Protein AF-0000000074164176 (afdb_homodimer)

Secondary structure (DSSP, 8-state):
------------------SS---EEEEE-SEEEEEEEEES-S-TT-HHHHHHHHHHHHHHTT--EEEEEEEE-TTT--EEEEEEETTEEEEEEEEGGGTEEEEEEEE-TT--HHHHHHHHHHHH--SEEEEEEEEES-EEEEE-/------------------SS---EEEEE-SEEEEEEEEES-S-TT-HHHHHHHHHHHHHHTT--EEEEEEEE-TTT--EEEEEEETTEEEEEEEEGGGTEEEEEEEE-TT--HHHHHHHHHHHH--SEEEEEEEEES-EEEEE-

Solvent-accessible surface area (backbone atoms only — not comparable to full-atom values): 15684 Å² total; per-residue (Å²): 135,79,79,76,72,68,62,73,56,78,77,75,80,74,73,88,74,70,98,68,87,65,73,41,71,47,64,32,38,60,30,44,34,36,41,36,41,33,33,55,33,44,71,46,57,37,64,70,59,49,52,53,38,51,52,49,15,38,53,67,11,62,47,48,84,73,44,76,50,77,42,79,43,82,87,74,32,22,30,43,33,39,34,39,31,81,37,48,34,38,37,38,41,29,40,42,91,68,18,31,35,44,35,38,41,33,37,25,85,88,40,35,68,66,45,22,52,54,43,42,42,72,73,25,53,42,75,42,76,50,74,46,81,41,71,39,69,67,42,81,40,77,43,124,134,80,78,77,72,68,59,71,57,75,75,75,76,82,73,87,69,77,90,67,86,63,74,41,72,47,64,34,37,58,29,43,34,37,41,34,39,33,33,57,33,45,70,47,56,37,64,70,58,48,51,54,38,52,53,49,15,37,54,66,12,63,48,47,83,72,45,75,50,77,43,78,44,82,88,75,33,22,31,44,34,38,34,39,32,81,36,49,35,38,37,39,41,30,38,42,92,68,17,32,36,44,36,38,41,34,37,26,84,89,40,35,68,67,46,23,51,54,41,42,42,71,72,25,53,43,75,42,76,49,76,44,81,41,73,38,69,68,42,81,40,78,44,125

Structure (mmCIF, N/CA/C/O backbone):
data_AF-0000000074164176-model_v1
#
loop_
_entity.id
_entity.type
_entity.pdbx_description
1 polymer 'S-adenosylmethionine decarboxylase proenzyme'
#
loop_
_atom_site.group_PDB
_atom_site.id
_atom_site.type_symbol
_atom_site.label_atom_id
_atom_site.label_alt_id
_atom_site.label_comp_id
_atom_site.label_asym_id
_atom_site.label_entity_id
_atom_site.label_seq_id
_atom_site.pdbx_PDB_ins_code
_atom_site.Cartn_x
_atom_site.Cartn_y
_atom_site.Cartn_z
_atom_site.occupancy
_atom_site.B_iso_or_equiv
_atom_site.auth_seq_id
_atom_site.auth_comp_id
_atom_site.auth_asym_id
_atom_site.auth_atom_id
_atom_site.pdbx_PDB_model_num
ATOM 1 N N . MET A 1 1 ? 8.508 29.766 12.875 1 23.16 1 MET A N 1
ATOM 2 C CA . MET A 1 1 ? 7.164 29.266 12.586 1 23.16 1 MET A CA 1
ATOM 3 C C . MET A 1 1 ? 7.105 28.641 11.195 1 23.16 1 MET A C 1
ATOM 5 O O . MET A 1 1 ? 7.16 29.359 10.188 1 23.16 1 MET A O 1
ATOM 9 N N . GLY A 1 2 ? 7.945 27.594 10.867 1 29.62 2 GLY A N 1
ATOM 10 C CA . GLY A 1 2 ? 8.43 27.078 9.594 1 29.62 2 GLY A CA 1
ATOM 11 C C . GLY A 1 2 ? 7.312 26.688 8.648 1 29.62 2 GLY A C 1
ATOM 12 O O . GLY A 1 2 ? 6.355 26.016 9.039 1 29.62 2 GLY A O 1
ATOM 13 N N . SER A 1 3 ? 7.016 27.5 7.625 1 31.05 3 SER A N 1
ATOM 14 C CA . SER A 1 3 ? 6.078 27.281 6.531 1 31.05 3 SER A CA 1
ATOM 15 C C . SER A 1 3 ? 6.289 25.906 5.902 1 31.05 3 SER A C 1
ATOM 17 O O . SER A 1 3 ? 7.344 25.625 5.324 1 31.05 3 SER A O 1
ATOM 19 N N . GLY A 1 4 ? 6.02 24.875 6.617 1 36.84 4 GLY A N 1
ATOM 20 C CA . GLY A 1 4 ? 6.121 23.531 6.078 1 36.84 4 GLY A CA 1
ATOM 21 C C . GLY A 1 4 ? 5.559 23.406 4.672 1 36.84 4 GLY A C 1
ATOM 22 O O . GLY A 1 4 ? 4.352 23.531 4.469 1 36.84 4 GLY A O 1
ATOM 23 N N . LYS A 1 5 ? 6.324 23.875 3.701 1 42.38 5 LYS A N 1
ATOM 24 C CA . LYS A 1 5 ? 5.93 23.859 2.295 1 42.38 5 LYS A CA 1
ATOM 25 C C . LYS A 1 5 ? 5.438 22.484 1.87 1 42.38 5 LYS A C 1
ATOM 27 O O . LYS A 1 5 ? 6.07 21.469 2.184 1 42.38 5 LYS A O 1
ATOM 32 N N . TRP A 1 6 ? 4.242 22.484 1.485 1 48.78 6 TRP A N 1
ATOM 33 C CA . TRP A 1 6 ? 3.639 21.312 0.863 1 48.78 6 TRP A CA 1
ATOM 34 C C . TRP A 1 6 ? 4.523 20.781 -0.259 1 48.78 6 TRP A C 1
ATOM 36 O O . TRP A 1 6 ? 5.199 21.547 -0.944 1 48.78 6 TRP A O 1
ATOM 46 N N . PRO A 1 7 ? 4.887 19.562 -0.398 1 45 7 PRO A N 1
ATOM 47 C CA . PRO A 1 7 ? 5.734 19.141 -1.513 1 45 7 PRO A CA 1
ATOM 48 C C . PRO A 1 7 ? 5.184 19.562 -2.871 1 45 7 PRO A C 1
ATOM 50 O O . PRO A 1 7 ? 4.008 19.328 -3.166 1 45 7 PRO A O 1
ATOM 53 N N . GLU A 1 8 ? 5.641 20.766 -3.363 1 42.31 8 GLU A N 1
ATOM 54 C CA . GLU A 1 8 ? 5.234 21.312 -4.652 1 42.31 8 GLU A CA 1
ATOM 55 C C . GLU A 1 8 ? 5.73 20.438 -5.805 1 42.31 8 GLU A C 1
ATOM 57 O O . GLU A 1 8 ? 6.922 20.125 -5.891 1 42.31 8 GLU A O 1
ATOM 62 N N . HIS A 1 9 ? 4.961 19.516 -6.23 1 39.81 9 HIS A N 1
ATOM 63 C CA . HIS A 1 9 ? 5.305 19.031 -7.566 1 39.81 9 HIS A CA 1
ATOM 64 C C . HIS A 1 9 ? 4.805 19.984 -8.641 1 39.81 9 HIS A C 1
ATOM 66 O O . HIS A 1 9 ? 3.596 20.156 -8.82 1 39.81 9 HIS A O 1
ATOM 72 N N . ASN A 1 10 ? 5.531 21.109 -8.891 1 36.25 10 ASN A N 1
ATOM 73 C CA . ASN A 1 10 ? 5.199 22.141 -9.875 1 36.25 10 ASN A CA 1
ATOM 74 C C . ASN A 1 10 ? 5.117 21.562 -11.281 1 36.25 10 ASN A C 1
ATOM 76 O O . ASN A 1 10 ? 6.145 21.219 -11.875 1 36.25 10 ASN A O 1
ATOM 80 N N . ASN A 1 11 ? 4.129 20.797 -11.711 1 37.28 11 ASN A N 1
ATOM 81 C CA . ASN A 1 11 ? 3.949 20.766 -13.156 1 37.28 11 ASN A CA 1
ATOM 82 C C . ASN A 1 11 ? 3.541 22.125 -13.711 1 37.28 11 ASN A C 1
ATOM 84 O O . ASN A 1 11 ? 2.443 22.609 -13.43 1 37.28 11 ASN A O 1
ATOM 88 N N . GLN A 1 12 ? 4.523 23 -14.039 1 34.75 12 GLN A N 1
ATOM 89 C CA . GLN A 1 12 ? 4.309 24.266 -14.742 1 34.75 12 GLN A CA 1
ATOM 90 C C . GLN A 1 12 ? 3.496 24.047 -16.016 1 34.75 12 GLN A C 1
ATOM 92 O O . GLN A 1 12 ? 3.98 23.453 -16.969 1 34.75 12 GLN A O 1
ATOM 97 N N . ILE A 1 13 ? 2.264 23.797 -16.109 1 36.78 13 ILE A N 1
ATOM 98 C CA . ILE A 1 13 ? 1.528 24.078 -17.328 1 36.78 13 ILE A CA 1
ATOM 99 C C . ILE A 1 13 ? 1.671 25.547 -17.688 1 36.78 13 ILE A C 1
ATOM 101 O O . ILE A 1 13 ? 1.176 26.422 -16.969 1 36.78 13 ILE A O 1
ATOM 105 N N . CYS A 1 14 ? 2.904 25.781 -18.266 1 34.19 14 CYS A N 1
ATOM 106 C CA . CYS A 1 14 ? 3.244 27.109 -18.766 1 34.19 14 CYS A CA 1
ATOM 107 C C . CYS A 1 14 ? 2.266 27.547 -19.844 1 34.19 14 CYS A C 1
ATOM 109 O O . CYS A 1 14 ? 2.447 27.234 -21.031 1 34.19 14 CYS A O 1
ATOM 111 N N . ASP A 1 15 ? 1.036 27.375 -20 1 34.28 15 ASP A N 1
ATOM 112 C CA . ASP A 1 15 ? 0.392 27.953 -21.188 1 34.28 15 ASP A CA 1
ATOM 113 C C . ASP A 1 15 ? 0.611 29.453 -21.25 1 34.28 15 ASP A C 1
ATOM 115 O O . ASP A 1 15 ? 0.751 30.125 -20.219 1 34.28 15 ASP A O 1
ATOM 119 N N . ASN A 1 16 ? 0.965 29.984 -22.438 1 36.56 16 ASN A N 1
ATOM 120 C CA . ASN A 1 16 ? 0.86 31.234 -23.188 1 36.56 16 ASN A CA 1
ATOM 121 C C . ASN A 1 16 ? -0.5 31.891 -22.984 1 36.56 16 ASN A C 1
ATOM 123 O O . ASN A 1 16 ? -1.432 31.656 -23.75 1 36.56 16 ASN A O 1
ATOM 127 N N . LEU A 1 17 ? -1.267 32.062 -21.953 1 33.84 17 LEU A N 1
ATOM 128 C CA . LEU A 1 17 ? -2.459 32.906 -21.984 1 33.84 17 LEU A CA 1
ATOM 129 C C . LEU A 1 17 ? -2.102 34.344 -22.312 1 33.84 17 LEU A C 1
ATOM 131 O O . LEU A 1 17 ? -1.156 34.906 -21.75 1 33.84 17 LEU A O 1
ATOM 135 N N . HIS A 1 18 ? -2.557 34.969 -23.438 1 37.47 18 HIS A N 1
ATOM 136 C CA . HIS A 1 18 ? -3.156 36.281 -23.672 1 37.47 18 HIS A CA 1
ATOM 137 C C . HIS A 1 18 ? -3.879 36.781 -22.438 1 37.47 18 HIS A C 1
ATOM 139 O O . HIS A 1 18 ? -4.195 36.031 -21.531 1 37.47 18 HIS A O 1
ATOM 145 N N . GLN A 1 19 ? -4.59 38.188 -22.391 1 39.72 19 GLN A N 1
ATOM 146 C CA . GLN A 1 19 ? -5.168 38.969 -21.328 1 39.72 19 GLN A CA 1
ATOM 147 C C . GLN A 1 19 ? -6.184 38.188 -20.516 1 39.72 19 GLN A C 1
ATOM 149 O O . GLN A 1 19 ? -6.953 38.75 -19.734 1 39.72 19 GLN A O 1
ATOM 154 N N . ASP A 1 20 ? -6.945 37 -21 1 44.88 20 ASP A N 1
ATOM 155 C CA . ASP A 1 20 ? -8.133 36.312 -20.5 1 44.88 20 ASP A CA 1
ATOM 156 C C . ASP A 1 20 ? -7.883 35.75 -19.109 1 44.88 20 ASP A C 1
ATOM 158 O O . ASP A 1 20 ? -6.762 35.344 -18.781 1 44.88 20 ASP A O 1
ATOM 162 N N . HIS A 1 21 ? -8.711 36.156 -17.984 1 52.84 21 HIS A N 1
ATOM 163 C CA . HIS A 1 21 ? -8.797 35.781 -16.578 1 52.84 21 HIS A CA 1
ATOM 164 C C . HIS A 1 21 ? -8.453 34.312 -16.391 1 52.84 21 HIS A C 1
ATOM 166 O O . HIS A 1 21 ? -9.352 33.469 -16.328 1 52.84 21 HIS A O 1
ATOM 172 N N . PHE A 1 22 ? -7.559 33.75 -16.906 1 58.84 22 PHE A N 1
ATOM 173 C CA . PHE A 1 22 ? -7.207 32.344 -16.75 1 58.84 22 PHE A CA 1
ATOM 174 C C . PHE A 1 22 ? -7.031 31.969 -15.281 1 58.84 22 PHE A C 1
ATOM 176 O O . PHE A 1 22 ? -6.395 32.719 -14.531 1 58.84 22 PHE A O 1
ATOM 183 N N . ILE A 1 23 ? -8.117 31.406 -14.773 1 65.75 23 ILE A N 1
ATOM 184 C CA . ILE A 1 23 ? -8 30.766 -13.469 1 65.75 23 ILE A CA 1
ATOM 185 C C . ILE A 1 23 ? -6.934 29.672 -13.516 1 65.75 23 ILE A C 1
ATOM 187 O O . ILE A 1 23 ? -6.949 28.828 -14.414 1 65.75 23 ILE A O 1
ATOM 191 N N . GLN A 1 24 ? -5.715 29.953 -12.992 1 70.38 24 GLN A N 1
ATOM 192 C CA . GLN A 1 24 ? -4.676 28.922 -12.875 1 70.38 24 GLN A CA 1
ATOM 193 C C . GLN A 1 24 ? -4.91 28.031 -11.656 1 70.38 24 GLN A C 1
ATOM 195 O O . GLN A 1 24 ? -5.281 28.531 -10.586 1 70.38 24 GLN A O 1
ATOM 200 N N . GLU A 1 25 ? -5.09 26.75 -12.047 1 77.75 25 GLU A N 1
ATOM 201 C CA . GLU A 1 25 ? -5.172 25.766 -10.961 1 77.75 25 GLU A CA 1
ATOM 202 C C . GLU A 1 25 ? -3.812 25.125 -10.695 1 77.75 25 GLU A C 1
ATOM 204 O O . GLU A 1 25 ? -3.086 24.781 -11.633 1 77.75 25 GLU A O 1
ATOM 209 N N . SER A 1 26 ? -3.314 25.359 -9.453 1 84.38 26 SER A N 1
ATOM 210 C CA . SER A 1 26 ? -2.127 24.641 -9.008 1 84.38 26 SER A CA 1
ATOM 211 C C . SER A 1 26 ? -2.502 23.406 -8.203 1 84.38 26 SER A C 1
ATOM 213 O O . SER A 1 26 ? -3.412 23.453 -7.367 1 84.38 26 SER A O 1
ATOM 215 N N . VAL A 1 27 ? -1.956 22.203 -8.781 1 84.94 27 VAL A N 1
ATOM 216 C CA . VAL A 1 27 ? -2.252 20.969 -8.07 1 84.94 27 VAL A CA 1
ATOM 217 C C . VAL A 1 27 ? -1.045 20.547 -7.238 1 84.94 27 VAL A C 1
ATOM 219 O O . VAL A 1 27 ? 0.086 20.547 -7.727 1 84.94 27 VAL A O 1
ATOM 222 N N . ARG A 1 28 ? -1.345 20.344 -5.93 1 89.69 28 ARG A N 1
ATOM 223 C CA . ARG A 1 28 ? -0.359 19.781 -5.012 1 89.69 28 ARG A CA 1
ATOM 224 C C . ARG A 1 28 ? -0.823 18.438 -4.465 1 89.69 28 ARG A C 1
ATOM 226 O O . ARG A 1 28 ? -2.02 18.219 -4.258 1 89.69 28 ARG A O 1
ATOM 233 N N . TYR A 1 29 ? 0.24 17.562 -4.367 1 93.94 29 TYR A N 1
ATOM 234 C CA . TYR A 1 29 ? -0.111 16.266 -3.795 1 93.94 29 TYR A CA 1
ATOM 235 C C . TYR A 1 29 ? 1.026 15.719 -2.939 1 93.94 29 TYR A C 1
ATOM 237 O O . TYR A 1 29 ? 2.168 16.172 -3.049 1 93.94 29 TYR A O 1
ATOM 245 N N . ALA A 1 30 ? 0.715 14.797 -2.102 1 94.31 30 ALA A N 1
ATOM 246 C CA . ALA A 1 30 ? 1.674 14.25 -1.147 1 94.31 30 ALA A CA 1
ATOM 247 C C . ALA A 1 30 ? 2.607 13.242 -1.822 1 94.31 30 ALA A C 1
ATOM 249 O O . ALA A 1 30 ? 3.791 13.164 -1.485 1 94.31 30 ALA A O 1
ATOM 250 N N . GLY A 1 31 ? 2.094 12.414 -2.764 1 95.94 31 GLY A N 1
ATOM 251 C CA . GLY A 1 31 ? 2.918 11.406 -3.408 1 95.94 31 GLY A CA 1
ATOM 252 C C . GLY A 1 31 ? 2.195 10.664 -4.52 1 95.94 31 GLY A C 1
ATOM 253 O O . GLY A 1 31 ? 0.991 10.852 -4.711 1 95.94 31 GLY A O 1
ATOM 254 N N . ASN A 1 32 ? 3.025 9.914 -5.254 1 96.69 32 ASN A N 1
ATOM 255 C CA . ASN A 1 32 ? 2.518 9.047 -6.309 1 96.69 32 ASN A CA 1
ATOM 256 C C . ASN A 1 32 ? 2.404 7.598 -5.84 1 96.69 32 ASN A C 1
ATOM 258 O O . ASN A 1 32 ? 3.346 7.055 -5.258 1 96.69 32 ASN A O 1
ATOM 262 N N . HIS A 1 33 ? 1.229 7.047 -6.062 1 97.88 33 HIS A N 1
ATOM 263 C CA . HIS A 1 33 ? 0.952 5.668 -5.68 1 97.88 33 HIS A CA 1
ATOM 264 C C . HIS A 1 33 ? 0.646 4.805 -6.902 1 97.88 33 HIS A C 1
ATOM 266 O O . HIS A 1 33 ? -0.366 5.012 -7.574 1 97.88 33 HIS A O 1
ATOM 272 N N . LEU A 1 34 ? 1.581 3.875 -7.191 1 97.88 34 LEU A N 1
ATOM 273 C CA . LEU A 1 34 ? 1.413 2.955 -8.312 1 97.88 34 LEU A CA 1
ATOM 274 C C . LEU A 1 34 ? 0.96 1.583 -7.824 1 97.88 34 LEU A C 1
ATOM 276 O O . LEU A 1 34 ? 1.635 0.958 -7.004 1 97.88 34 LEU A O 1
ATOM 280 N N . ILE A 1 35 ? -0.184 1.186 -8.305 1 97 35 ILE A N 1
ATOM 281 C CA . ILE A 1 35 ? -0.707 -0.156 -8.07 1 97 35 ILE A CA 1
ATOM 282 C C . ILE A 1 35 ? -0.397 -1.05 -9.273 1 97 35 ILE A C 1
ATOM 284 O O . ILE A 1 35 ? -0.869 -0.795 -10.383 1 97 35 ILE A O 1
ATOM 288 N N . VAL A 1 36 ? 0.385 -2.111 -9.039 1 98.38 36 VAL A N 1
ATOM 289 C CA . VAL A 1 36 ? 0.933 -2.891 -10.141 1 98.38 36 VAL A CA 1
ATOM 290 C C . VAL A 1 36 ? 0.528 -4.355 -9.992 1 98.38 36 VAL A C 1
ATOM 292 O O . VAL A 1 36 ? 0.862 -5 -9 1 98.38 36 VAL A O 1
ATOM 295 N N . ASP A 1 37 ? -0.178 -4.883 -11.039 1 98.25 37 ASP A N 1
ATOM 296 C CA . ASP A 1 37 ? -0.526 -6.297 -11.109 1 98.25 37 ASP A CA 1
ATOM 297 C C . ASP A 1 37 ? 0.289 -7.016 -12.18 1 98.25 37 ASP A C 1
ATOM 299 O O . ASP A 1 37 ? 0.079 -6.797 -13.375 1 98.25 37 ASP A O 1
ATOM 303 N N . PHE A 1 38 ? 1.218 -7.871 -11.734 1 98.69 38 PHE A N 1
ATOM 304 C CA . PHE A 1 38 ? 1.96 -8.734 -12.648 1 98.69 38 PHE A CA 1
ATOM 305 C C . PHE A 1 38 ? 1.22 -10.047 -12.867 1 98.69 38 PHE A C 1
ATOM 307 O O . PHE A 1 38 ? 0.863 -10.734 -11.914 1 98.69 38 PHE A O 1
ATOM 314 N N . TRP A 1 39 ? 1.018 -10.375 -14.141 1 98.31 39 TRP A N 1
ATOM 315 C CA . TRP A 1 39 ? 0.455 -11.672 -14.484 1 98.31 39 TRP A CA 1
ATOM 316 C C . TRP A 1 39 ? 1.453 -12.5 -15.289 1 98.31 39 TRP A C 1
ATOM 318 O O . TRP A 1 39 ? 2.145 -11.977 -16.172 1 98.31 39 TRP A O 1
ATOM 328 N N . GLY A 1 40 ? 1.403 -13.773 -15.023 1 98.38 40 GLY A N 1
ATOM 329 C CA . GLY A 1 40 ? 2.34 -14.648 -15.711 1 98.38 40 GLY A CA 1
ATOM 330 C C . GLY A 1 40 ? 3.787 -14.383 -15.344 1 98.38 40 GLY A C 1
ATOM 331 O O . GLY A 1 40 ? 4.676 -14.461 -16.188 1 98.38 40 GLY A O 1
ATOM 332 N N . ALA A 1 41 ? 4.039 -14.039 -14.117 1 98.69 41 ALA A N 1
ATOM 333 C CA . ALA A 1 41 ? 5.387 -13.727 -13.648 1 98.69 41 ALA A CA 1
ATOM 334 C C . ALA A 1 41 ? 6.09 -14.984 -13.133 1 98.69 41 ALA A C 1
ATOM 336 O O . ALA A 1 41 ? 5.441 -15.992 -12.844 1 98.69 41 ALA A O 1
ATOM 337 N N . SER A 1 42 ? 7.418 -14.852 -12.969 1 98.44 42 SER A N 1
ATOM 338 C CA . SER A 1 42 ? 8.234 -15.984 -12.539 1 98.44 42 SER A CA 1
ATOM 339 C C . SER A 1 42 ? 8.961 -15.68 -11.234 1 98.44 42 SER A C 1
ATOM 341 O O . SER A 1 42 ? 8.992 -14.531 -10.789 1 98.44 42 SER A O 1
ATOM 343 N N . LYS A 1 43 ? 9.422 -16.719 -10.562 1 98.44 43 LYS A N 1
ATOM 344 C CA . LYS A 1 43 ? 10.258 -16.641 -9.359 1 98.44 43 LYS A CA 1
ATOM 345 C C . LYS A 1 43 ? 9.508 -15.977 -8.211 1 98.44 43 LYS A C 1
ATOM 347 O O . LYS A 1 43 ? 10.102 -15.258 -7.41 1 98.44 43 LYS A O 1
ATOM 352 N N . LEU A 1 44 ? 8.195 -16.203 -8.156 1 98.38 44 LEU A N 1
ATOM 353 C CA . LEU A 1 44 ? 7.348 -15.492 -7.203 1 98.38 44 LEU A CA 1
ATOM 354 C C . LEU A 1 44 ? 7.406 -16.141 -5.828 1 98.38 44 LEU A C 1
ATOM 356 O O . LEU A 1 44 ? 6.84 -15.625 -4.863 1 98.38 44 LEU A O 1
ATOM 360 N N . ASP A 1 45 ? 8.102 -17.25 -5.715 1 97.88 45 ASP A N 1
ATOM 361 C CA . ASP A 1 45 ? 8.242 -17.969 -4.445 1 97.88 45 ASP A CA 1
ATOM 362 C C . ASP A 1 45 ? 9.695 -17.969 -3.979 1 97.88 45 ASP A C 1
ATOM 364 O O . ASP A 1 45 ? 10.047 -18.688 -3.041 1 97.88 45 ASP A O 1
ATOM 368 N N . CYS A 1 46 ? 10.484 -17.203 -4.582 1 97.81 46 CYS A N 1
ATOM 369 C CA . CYS A 1 46 ? 11.898 -17.156 -4.238 1 97.81 46 CYS A CA 1
ATOM 370 C C . CYS A 1 46 ? 12.211 -15.914 -3.406 1 97.81 46 CYS A C 1
ATOM 372 O O . CYS A 1 46 ? 12.352 -14.82 -3.945 1 97.81 46 CYS A O 1
ATOM 374 N N . LEU A 1 47 ? 12.383 -16.125 -2.133 1 97.19 47 LEU A N 1
ATOM 375 C CA . LEU A 1 47 ? 12.594 -15.023 -1.193 1 97.19 47 LEU A CA 1
ATOM 376 C C . LEU A 1 47 ? 13.867 -14.25 -1.54 1 97.19 47 LEU A C 1
ATOM 378 O O . LEU A 1 47 ? 13.883 -13.023 -1.484 1 97.19 47 LEU A O 1
ATOM 382 N N . GLU A 1 48 ? 14.891 -14.953 -1.799 1 97.62 48 GLU A N 1
ATOM 383 C CA . GLU A 1 48 ? 16.172 -14.32 -2.105 1 97.62 48 GLU A CA 1
ATOM 384 C C . GLU A 1 48 ? 16.047 -13.391 -3.307 1 97.62 48 GLU A C 1
ATOM 386 O O . GLU A 1 48 ? 16.484 -12.242 -3.254 1 97.62 48 GLU A O 1
ATOM 391 N N . THR A 1 49 ? 15.414 -13.898 -4.355 1 98.5 49 THR A N 1
ATOM 392 C CA . THR A 1 49 ? 15.219 -13.078 -5.547 1 98.5 49 THR A CA 1
ATOM 393 C C . THR A 1 49 ? 14.359 -11.859 -5.234 1 98.5 49 THR A C 1
ATOM 395 O O . THR A 1 49 ? 14.648 -10.75 -5.68 1 98.5 49 THR A O 1
ATOM 398 N N . MET A 1 50 ? 13.289 -12.055 -4.488 1 98.62 50 MET A N 1
ATOM 399 C CA . MET A 1 50 ? 12.391 -10.953 -4.152 1 98.62 50 MET A CA 1
ATOM 400 C C . MET A 1 50 ? 13.117 -9.867 -3.367 1 98.62 50 MET A C 1
ATOM 402 O O . MET A 1 50 ? 12.961 -8.68 -3.65 1 98.62 50 MET A O 1
ATOM 406 N N . GLU A 1 51 ? 13.922 -10.273 -2.438 1 98.44 51 GLU A N 1
ATOM 407 C CA . GLU A 1 51 ? 14.641 -9.289 -1.627 1 98.44 51 GLU A CA 1
ATOM 408 C C . GLU A 1 51 ? 15.609 -8.477 -2.477 1 98.44 51 GLU A C 1
ATOM 410 O O . GLU A 1 51 ? 15.656 -7.25 -2.369 1 98.44 51 GLU A O 1
ATOM 415 N N . VAL A 1 52 ? 16.375 -9.141 -3.291 1 98.69 52 VAL A N 1
ATOM 416 C CA . VAL A 1 52 ? 17.328 -8.469 -4.156 1 98.69 52 VAL A CA 1
ATOM 417 C C . VAL A 1 52 ? 16.594 -7.508 -5.094 1 98.69 52 VAL A C 1
ATOM 419 O O . VAL A 1 52 ? 17.016 -6.363 -5.27 1 98.69 52 VAL A O 1
ATOM 422 N N . ALA A 1 53 ? 15.5 -7.988 -5.688 1 98.81 53 ALA A N 1
ATOM 423 C CA . ALA A 1 53 ? 14.711 -7.176 -6.613 1 98.81 53 ALA A CA 1
ATOM 424 C C . ALA A 1 53 ? 14.172 -5.93 -5.922 1 98.81 53 ALA A C 1
ATOM 426 O O . ALA A 1 53 ? 14.25 -4.824 -6.465 1 98.81 53 ALA A O 1
ATOM 427 N N . MET A 1 54 ? 13.664 -6.074 -4.727 1 98.75 54 MET A N 1
ATOM 428 C CA . MET A 1 54 ? 13.086 -4.949 -3.998 1 98.75 54 MET A CA 1
ATOM 429 C C . MET A 1 54 ? 14.156 -3.939 -3.609 1 98.75 54 MET A C 1
ATOM 431 O O . MET A 1 54 ? 13.961 -2.73 -3.744 1 98.75 54 MET A O 1
ATOM 435 N N . ARG A 1 55 ? 15.25 -4.387 -3.178 1 98.75 55 ARG A N 1
ATOM 436 C CA . ARG A 1 55 ? 16.328 -3.484 -2.803 1 98.75 55 ARG A CA 1
ATOM 437 C C . ARG A 1 55 ? 16.844 -2.709 -4.012 1 98.75 55 ARG A C 1
ATOM 439 O O . ARG A 1 55 ? 17.078 -1.502 -3.932 1 98.75 55 ARG A O 1
ATOM 446 N N . GLU A 1 56 ? 17.016 -3.406 -5.059 1 98.88 56 GLU A N 1
ATOM 447 C CA . GLU A 1 56 ? 17.469 -2.727 -6.273 1 98.88 56 GLU A CA 1
ATOM 448 C C . GLU A 1 56 ? 16.406 -1.729 -6.754 1 98.88 56 GLU A C 1
ATOM 450 O O . GLU A 1 56 ? 16.75 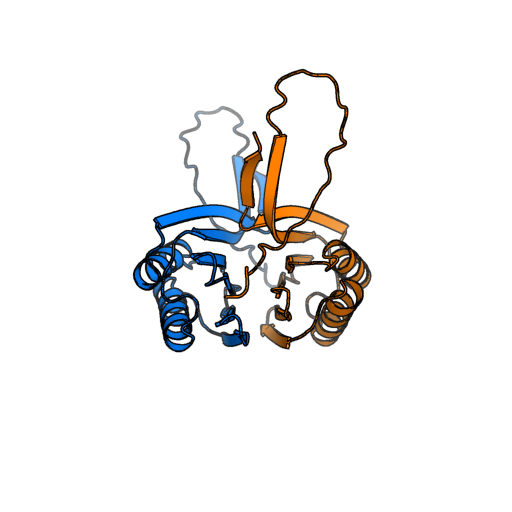-0.645 -7.234 1 98.88 56 GLU A O 1
ATOM 455 N N . ALA A 1 57 ? 15.109 -2.123 -6.688 1 98.81 57 ALA A N 1
ATOM 456 C CA . ALA A 1 57 ? 14.031 -1.213 -7.051 1 98.81 57 ALA A CA 1
ATOM 457 C C . ALA A 1 57 ? 14.102 0.073 -6.23 1 98.81 57 ALA A C 1
ATOM 459 O O . ALA A 1 57 ? 13.953 1.171 -6.773 1 98.81 57 ALA A O 1
ATOM 460 N N . VAL A 1 58 ? 14.367 -0.077 -4.922 1 98.75 58 VAL A N 1
ATOM 461 C CA . VAL A 1 58 ? 14.477 1.072 -4.031 1 98.75 58 VAL A CA 1
ATOM 462 C C . VAL A 1 58 ? 15.625 1.97 -4.48 1 98.75 58 VAL A C 1
ATOM 464 O O . VAL A 1 58 ? 15.461 3.188 -4.594 1 98.75 58 VAL A O 1
ATOM 467 N N . GLU A 1 59 ? 16.719 1.367 -4.77 1 98.62 59 GLU A N 1
ATOM 468 C CA . GLU A 1 59 ? 17.922 2.1 -5.172 1 98.62 59 GLU A CA 1
ATOM 469 C C . GLU A 1 59 ? 17.688 2.84 -6.488 1 98.62 59 GLU A C 1
ATOM 471 O O . GLU A 1 59 ? 17.953 4.043 -6.582 1 98.62 59 GLU A O 1
ATOM 476 N N . LYS A 1 60 ? 17.188 2.188 -7.434 1 98.69 60 LYS A N 1
ATOM 477 C CA . LYS A 1 60 ? 17.016 2.771 -8.758 1 98.69 60 LYS A CA 1
ATOM 478 C C . LYS A 1 60 ? 15.945 3.854 -8.75 1 98.69 60 LYS A C 1
ATOM 480 O O . LYS A 1 60 ? 16 4.805 -9.531 1 98.69 60 LYS A O 1
ATOM 485 N N . ALA A 1 61 ? 15 3.744 -7.871 1 98.56 61 ALA A N 1
ATOM 486 C CA . ALA A 1 61 ? 13.938 4.742 -7.746 1 98.56 61 ALA A CA 1
ATOM 487 C C . ALA A 1 61 ? 14.422 5.949 -6.945 1 98.56 61 ALA A C 1
ATOM 489 O O . ALA A 1 61 ? 13.656 6.891 -6.715 1 98.56 61 ALA A O 1
ATOM 490 N N . LYS A 1 62 ? 15.68 5.93 -6.484 1 98.19 62 LYS A N 1
ATOM 491 C CA . LYS A 1 62 ? 16.281 7.008 -5.707 1 98.19 62 LYS A CA 1
ATOM 492 C C . LYS A 1 62 ? 15.531 7.223 -4.395 1 98.19 62 LYS A C 1
ATOM 494 O O . LYS A 1 62 ? 15.312 8.359 -3.982 1 98.19 62 LYS A O 1
ATOM 499 N N . ALA A 1 63 ? 15.039 6.172 -3.83 1 97.88 63 ALA A N 1
ATOM 500 C CA . ALA A 1 63 ? 14.406 6.207 -2.514 1 97.88 63 ALA A CA 1
ATOM 501 C C . ALA A 1 63 ? 15.352 5.691 -1.436 1 97.88 63 ALA A C 1
ATOM 503 O O . ALA A 1 63 ? 16.406 5.117 -1.743 1 97.88 63 ALA A O 1
ATOM 504 N N . THR A 1 64 ? 15.023 5.941 -0.211 1 97.06 64 THR A N 1
ATOM 505 C CA . THR A 1 64 ? 15.852 5.543 0.925 1 97.06 64 THR A CA 1
ATOM 506 C C . THR A 1 64 ? 15.172 4.43 1.721 1 97.06 64 THR A C 1
ATOM 508 O O . THR A 1 64 ? 14.094 4.629 2.283 1 97.06 64 THR A O 1
ATOM 511 N N . LEU A 1 65 ? 15.891 3.299 1.855 1 97.75 65 LEU A N 1
ATOM 512 C CA . LEU A 1 65 ? 15.352 2.154 2.582 1 97.75 65 LEU A CA 1
ATOM 513 C C . LEU A 1 65 ? 15.523 2.336 4.086 1 97.75 65 LEU A C 1
ATOM 515 O O . LEU A 1 65 ? 16.641 2.535 4.566 1 97.75 65 LEU A O 1
ATOM 519 N N . LEU A 1 66 ? 14.398 2.285 4.746 1 95.69 66 LEU A N 1
ATOM 520 C CA . LEU A 1 66 ? 14.438 2.359 6.203 1 95.69 66 LEU A CA 1
ATOM 521 C C . LEU A 1 66 ? 14.344 0.97 6.824 1 95.69 66 LEU A C 1
ATOM 523 O O . LEU A 1 66 ? 15.039 0.675 7.805 1 95.69 66 LEU A O 1
ATOM 527 N N . HIS A 1 67 ? 13.461 0.139 6.293 1 95.75 67 HIS A N 1
ATOM 528 C CA . HIS A 1 67 ? 13.195 -1.206 6.793 1 95.75 67 HIS A CA 1
ATOM 529 C C . HIS A 1 67 ? 12.602 -2.094 5.703 1 95.75 67 HIS A C 1
ATOM 531 O O . HIS A 1 67 ? 11.805 -1.631 4.891 1 95.75 67 HIS A O 1
ATOM 537 N N . ILE A 1 68 ? 13.094 -3.389 5.719 1 97 68 ILE A N 1
ATOM 538 C CA . ILE A 1 68 ? 12.484 -4.336 4.793 1 97 68 ILE A CA 1
ATOM 539 C C . ILE A 1 68 ? 12.117 -5.621 5.531 1 97 68 ILE A C 1
ATOM 541 O O . ILE A 1 68 ? 12.883 -6.102 6.367 1 97 68 ILE A O 1
ATOM 545 N N . HIS A 1 69 ? 10.898 -6.07 5.273 1 96.12 69 HIS A N 1
ATOM 546 C CA . HIS A 1 69 ? 10.414 -7.32 5.844 1 96.12 69 HIS A CA 1
ATOM 547 C C . HIS A 1 69 ? 9.734 -8.18 4.785 1 96.12 69 HIS A C 1
ATOM 549 O O . HIS A 1 69 ? 8.859 -7.707 4.059 1 96.12 69 HIS A O 1
ATOM 555 N N . LEU A 1 70 ? 10.234 -9.477 4.742 1 96.44 70 LEU A N 1
ATOM 556 C CA . LEU A 1 70 ? 9.609 -10.453 3.859 1 96.44 70 LEU A CA 1
ATOM 557 C C . LEU A 1 70 ? 9.148 -11.68 4.648 1 96.44 70 LEU A C 1
ATOM 559 O O . LEU A 1 70 ? 9.859 -12.156 5.535 1 96.44 70 LEU A O 1
ATOM 563 N N . HIS A 1 71 ? 7.965 -12.055 4.363 1 95.19 71 HIS A N 1
ATOM 564 C CA . HIS A 1 71 ? 7.387 -13.25 4.965 1 95.19 71 HIS A CA 1
ATOM 565 C C . HIS A 1 71 ? 7.062 -14.297 3.906 1 95.19 71 HIS A C 1
ATOM 567 O O . HIS A 1 71 ? 6.449 -13.984 2.885 1 95.19 71 HIS A O 1
ATOM 573 N N . HIS A 1 72 ? 7.547 -15.445 4.199 1 95.12 72 HIS A N 1
ATOM 574 C CA . HIS A 1 72 ? 7.289 -16.578 3.311 1 95.12 72 HIS A CA 1
ATOM 575 C C . HIS A 1 72 ? 6.176 -17.453 3.855 1 95.12 72 HIS A C 1
ATOM 577 O O . HIS A 1 72 ? 6.254 -17.938 4.992 1 95.12 72 HIS A O 1
ATOM 583 N N . PHE A 1 73 ? 5.164 -17.625 2.959 1 92.5 73 PHE A N 1
ATOM 584 C CA . PHE A 1 73 ? 4.051 -18.484 3.375 1 92.5 73 PHE A CA 1
ATOM 585 C C . PHE A 1 73 ? 4.32 -19.938 3.023 1 92.5 73 PHE A C 1
ATOM 587 O O . PHE A 1 73 ? 4.82 -20.234 1.938 1 92.5 73 PHE A O 1
ATOM 594 N N . THR A 1 74 ? 4.094 -20.844 3.959 1 89.31 74 THR A N 1
ATOM 595 C CA . THR A 1 74 ? 4.145 -22.281 3.74 1 89.31 74 THR A CA 1
ATOM 596 C C . THR A 1 74 ? 2.762 -22.906 3.918 1 89.31 74 THR A C 1
ATOM 598 O O . THR A 1 74 ? 2.004 -22.5 4.801 1 89.31 74 THR A O 1
ATOM 601 N N . PRO A 1 75 ? 2.404 -23.828 2.982 1 88 75 PRO A N 1
ATOM 602 C CA . PRO A 1 75 ? 3.199 -24.516 1.969 1 88 75 PRO A CA 1
ATOM 603 C C . PRO A 1 75 ? 3.074 -23.891 0.583 1 88 75 PRO A C 1
ATOM 605 O O . PRO A 1 75 ? 3.783 -24.281 -0.345 1 88 75 PRO A O 1
ATOM 608 N N . ASN A 1 76 ? 2.277 -22.891 0.354 1 84 76 ASN A N 1
ATOM 609 C CA . ASN A 1 76 ? 1.929 -22.406 -0.979 1 84 76 ASN A CA 1
ATOM 610 C C . ASN A 1 76 ? 3.061 -21.578 -1.589 1 84 76 ASN A C 1
ATOM 612 O O . ASN A 1 76 ? 3.074 -21.344 -2.797 1 84 76 ASN A O 1
ATOM 616 N N . GLY A 1 77 ? 3.984 -21.141 -0.779 1 92.81 77 GLY A N 1
ATOM 617 C CA . GLY A 1 77 ? 5.18 -20.469 -1.276 1 92.81 77 GLY A CA 1
ATOM 618 C C . GLY A 1 77 ? 4.988 -18.984 -1.504 1 92.81 77 GLY A C 1
ATOM 619 O O . GLY A 1 77 ? 5.883 -18.312 -2.014 1 92.81 77 GLY A O 1
ATOM 620 N N . GLY A 1 78 ? 3.795 -18.5 -1.206 1 96.5 78 GLY A N 1
ATOM 621 C CA . GLY A 1 78 ? 3.543 -17.078 -1.361 1 96.5 78 GLY A CA 1
ATOM 622 C C . GLY A 1 78 ? 4.473 -16.219 -0.53 1 96.5 78 GLY A C 1
ATOM 623 O O . GLY A 1 78 ? 5.039 -16.672 0.461 1 96.5 78 GLY A O 1
ATOM 624 N N . ILE A 1 79 ? 4.695 -14.984 -1 1 97.44 79 ILE A N 1
ATOM 625 C CA . ILE A 1 79 ? 5.523 -14.023 -0.286 1 97.44 79 ILE A CA 1
ATOM 626 C C . ILE A 1 79 ? 4.719 -12.75 -0.018 1 97.44 79 ILE A C 1
ATOM 628 O O . ILE A 1 79 ? 4.027 -12.25 -0.906 1 97.44 79 ILE A O 1
ATOM 632 N N . SER A 1 80 ? 4.68 -12.328 1.211 1 97.31 80 SER A N 1
ATOM 633 C CA . SER A 1 80 ? 4.289 -10.977 1.574 1 97.31 80 SER A CA 1
ATOM 634 C C . SER A 1 80 ? 5.484 -10.164 2.07 1 97.31 80 SER A C 1
ATOM 636 O O . SER A 1 80 ? 6.242 -10.633 2.922 1 97.31 80 SER A O 1
ATOM 638 N N . GLY A 1 81 ? 5.695 -9 1.436 1 96.44 81 GLY A N 1
ATOM 639 C CA . GLY A 1 81 ? 6.848 -8.188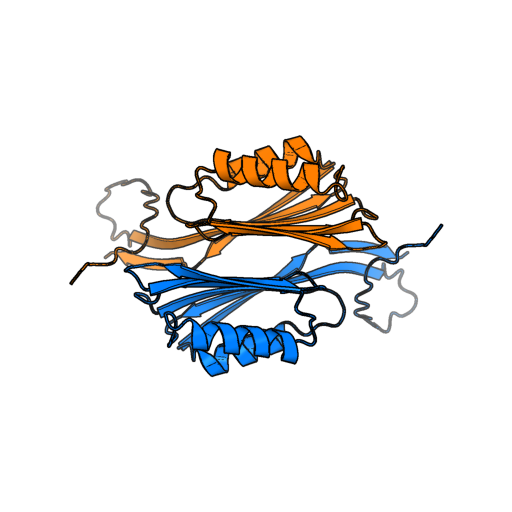 1.788 1 96.44 81 GLY A CA 1
ATOM 640 C C . GLY A 1 81 ? 6.574 -6.699 1.73 1 96.44 81 GLY A C 1
ATOM 641 O O . GLY A 1 81 ? 5.672 -6.258 1.014 1 96.44 81 GLY A O 1
ATOM 642 N N . VAL A 1 82 ? 7.355 -6.004 2.545 1 97.94 82 VAL A N 1
ATOM 643 C CA . VAL A 1 82 ? 7.258 -4.547 2.514 1 97.94 82 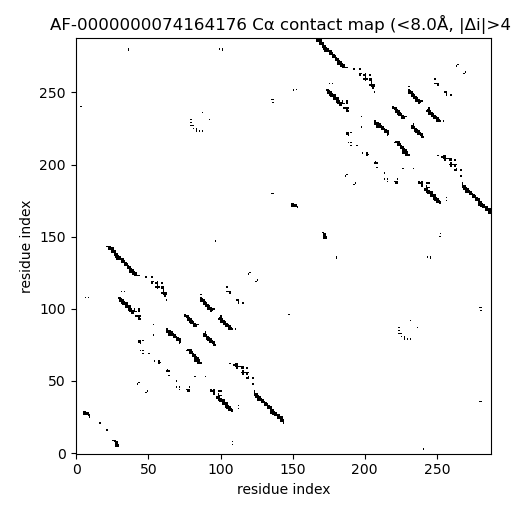VAL A CA 1
ATOM 644 C C . VAL A 1 82 ? 8.641 -3.934 2.715 1 97.94 82 VAL A C 1
ATOM 646 O O . VAL A 1 82 ? 9.43 -4.414 3.533 1 97.94 82 VAL A O 1
ATOM 649 N N . ALA A 1 83 ? 8.906 -2.947 1.958 1 98.19 83 ALA A N 1
ATOM 650 C CA . ALA A 1 83 ? 10.008 -2.018 2.188 1 98.19 83 ALA A CA 1
ATOM 651 C C . ALA A 1 83 ? 9.492 -0.652 2.631 1 98.19 83 ALA A C 1
ATOM 653 O O . ALA A 1 83 ? 8.836 0.051 1.857 1 98.19 83 ALA A O 1
ATOM 654 N N . VAL A 1 84 ? 9.766 -0.337 3.861 1 97.06 84 VAL A N 1
ATOM 655 C CA . VAL A 1 84 ? 9.453 1.002 4.355 1 97.06 84 VAL A CA 1
ATOM 656 C C . VAL A 1 84 ? 10.555 1.974 3.932 1 97.06 84 VAL A C 1
ATOM 658 O O . VAL A 1 84 ? 11.742 1.717 4.156 1 97.06 84 VAL A O 1
ATOM 661 N N . LEU A 1 85 ? 10.102 3.082 3.326 1 97.56 85 LEU A N 1
ATOM 662 C CA . LEU A 1 85 ? 11.016 4.078 2.787 1 97.56 85 LEU A CA 1
ATOM 663 C C . LEU A 1 85 ? 10.852 5.414 3.508 1 97.56 85 LEU A C 1
ATOM 665 O O . LEU A 1 85 ? 9.836 5.648 4.168 1 97.56 85 LEU A O 1
ATOM 669 N N . ALA A 1 86 ? 11.891 6.258 3.373 1 94.69 86 ALA A N 1
ATOM 670 C CA . ALA A 1 86 ? 11.68 7.648 3.77 1 94.69 86 ALA A CA 1
ATOM 671 C C . ALA A 1 86 ? 10.578 8.297 2.938 1 94.69 86 ALA A C 1
ATOM 673 O O . ALA A 1 86 ? 9.867 9.188 3.414 1 94.69 86 ALA A O 1
ATOM 674 N N . GLU A 1 87 ? 10.367 7.758 1.753 1 94.12 87 GLU A N 1
ATOM 675 C CA . GLU A 1 87 ? 9.398 8.281 0.795 1 94.12 87 GLU A CA 1
ATOM 676 C C . GLU A 1 87 ? 8.141 7.41 0.755 1 94.12 87 GLU A C 1
ATOM 678 O O . GLU A 1 87 ? 7.457 7.348 -0.267 1 94.12 87 GLU A O 1
ATOM 683 N N . SER A 1 88 ? 7.855 6.684 1.752 1 96.56 88 SER A N 1
ATOM 684 C CA . SER A 1 88 ? 6.645 5.887 1.924 1 96.56 88 SER A CA 1
ATOM 685 C C . SER A 1 88 ? 6.949 4.395 1.866 1 96.56 88 SER A C 1
ATOM 687 O O . SER A 1 88 ? 7.535 3.84 2.799 1 96.56 88 SER A O 1
ATOM 689 N N . HIS A 1 89 ? 6.559 3.646 0.701 1 98.12 89 HIS A N 1
ATOM 690 C CA . HIS A 1 89 ? 6.828 2.217 0.814 1 98.12 89 HIS A CA 1
ATOM 691 C C . HIS A 1 89 ? 6.715 1.526 -0.54 1 98.12 89 HIS A C 1
ATOM 693 O O . HIS A 1 89 ? 6.18 2.1 -1.491 1 98.12 89 HIS A O 1
ATOM 699 N N . ILE A 1 90 ? 7.293 0.34 -0.625 1 98.62 90 ILE A N 1
ATOM 700 C CA . ILE A 1 90 ? 6.973 -0.681 -1.615 1 98.62 90 ILE A CA 1
ATOM 701 C C . ILE A 1 90 ? 6.449 -1.933 -0.915 1 98.62 90 ILE A C 1
ATOM 703 O O . ILE A 1 90 ? 7.02 -2.377 0.084 1 98.62 90 ILE A O 1
ATOM 707 N N . SER A 1 91 ? 5.305 -2.496 -1.386 1 98.56 91 SER A N 1
ATOM 708 C CA . SER A 1 91 ? 4.836 -3.781 -0.879 1 98.56 91 SER A CA 1
ATOM 709 C C . SER A 1 91 ? 4.668 -4.793 -2.008 1 98.56 91 SER A C 1
ATOM 711 O O . SER A 1 91 ? 4.57 -4.414 -3.178 1 98.56 91 SER A O 1
ATOM 713 N N . VAL A 1 92 ? 4.699 -6.07 -1.592 1 98.62 92 VAL A N 1
ATOM 714 C CA . VAL A 1 92 ? 4.445 -7.145 -2.547 1 98.62 92 VAL A CA 1
ATOM 715 C C . VAL A 1 92 ? 3.656 -8.258 -1.867 1 98.62 92 VAL A C 1
ATOM 717 O O . VAL A 1 92 ? 3.902 -8.586 -0.703 1 98.62 92 VAL A O 1
ATOM 720 N N . HIS A 1 93 ? 2.738 -8.852 -2.566 1 98.06 93 HIS A N 1
ATOM 721 C CA . HIS A 1 93 ? 2.049 -10.102 -2.252 1 98.06 93 HIS A CA 1
ATOM 722 C C . HIS A 1 93 ? 1.971 -11.008 -3.473 1 98.06 93 HIS A C 1
ATOM 724 O O . HIS A 1 93 ? 1.519 -10.586 -4.539 1 98.06 93 HIS A O 1
ATOM 730 N N . THR A 1 94 ? 2.473 -12.242 -3.295 1 98.19 94 THR A N 1
ATOM 731 C CA . THR A 1 94 ? 2.553 -13.094 -4.473 1 98.19 94 THR A CA 1
ATOM 732 C C . THR A 1 94 ? 1.661 -14.328 -4.309 1 98.19 94 THR A C 1
ATOM 734 O O . THR A 1 94 ? 1.42 -14.781 -3.188 1 98.19 94 THR A O 1
ATOM 737 N N . TRP A 1 95 ? 1.112 -14.727 -5.375 1 96.56 95 TRP A N 1
ATOM 738 C CA . TRP A 1 95 ? 0.418 -15.992 -5.566 1 96.56 95 TRP A CA 1
ATOM 739 C C . TRP A 1 95 ? 1.085 -16.828 -6.656 1 96.56 95 TRP A C 1
ATOM 741 O O . TRP A 1 95 ? 0.593 -16.891 -7.789 1 96.56 95 TRP A O 1
ATOM 751 N N . PRO A 1 96 ? 2.131 -17.547 -6.254 1 97.5 96 PRO A N 1
ATOM 752 C CA . PRO A 1 96 ? 2.939 -18.266 -7.25 1 97.5 96 PRO A CA 1
ATOM 753 C C . PRO A 1 96 ? 2.123 -19.25 -8.078 1 97.5 96 PRO A C 1
ATOM 755 O O . PRO A 1 96 ? 2.387 -19.422 -9.273 1 97.5 96 PRO A O 1
ATOM 758 N N . GLU A 1 97 ? 1.118 -19.875 -7.488 1 94.44 97 GLU A N 1
ATOM 759 C CA . GLU A 1 97 ? 0.296 -20.859 -8.172 1 94.44 97 GLU A CA 1
ATOM 760 C C . GLU A 1 97 ? -0.467 -20.234 -9.336 1 94.44 97 GLU A C 1
ATOM 762 O O . GLU A 1 97 ? -0.88 -20.938 -10.266 1 94.44 97 GLU A O 1
ATOM 767 N N . TYR A 1 98 ? -0.619 -18.938 -9.352 1 94.81 98 TYR A N 1
ATOM 768 C CA . TYR A 1 98 ? -1.349 -18.25 -10.422 1 94.81 98 TYR A CA 1
ATOM 769 C C . TYR A 1 98 ? -0.417 -17.375 -11.242 1 94.81 98 TYR A C 1
ATOM 771 O O . TYR A 1 98 ? -0.863 -16.656 -12.141 1 94.81 98 TYR A O 1
ATOM 779 N N . GLY A 1 99 ? 0.841 -17.375 -10.859 1 97.56 99 GLY A N 1
ATOM 780 C CA . GLY A 1 99 ? 1.771 -16.484 -11.523 1 97.56 99 GLY A CA 1
ATOM 781 C C . GLY A 1 99 ? 1.436 -15.016 -11.32 1 97.56 99 GLY A C 1
ATOM 782 O O . GLY A 1 99 ? 1.653 -14.195 -12.219 1 97.56 99 GLY A O 1
ATOM 783 N N . PHE A 1 100 ? 0.815 -14.711 -10.195 1 98.06 100 PHE A N 1
ATOM 784 C CA . PHE A 1 100 ? 0.318 -13.367 -9.93 1 98.06 100 PHE A CA 1
ATOM 785 C C . PHE A 1 100 ? 1.104 -12.711 -8.805 1 98.06 100 PHE A C 1
ATOM 787 O O . PHE A 1 100 ? 1.41 -13.352 -7.797 1 98.06 100 PHE A O 1
ATOM 794 N N . ALA A 1 101 ? 1.498 -11.43 -8.992 1 98.75 101 ALA A N 1
ATOM 795 C CA . ALA A 1 101 ? 2.092 -10.594 -7.953 1 98.75 101 ALA A CA 1
ATOM 796 C C . ALA A 1 101 ? 1.456 -9.211 -7.926 1 98.75 101 ALA A C 1
ATOM 798 O O . ALA A 1 101 ? 1.275 -8.586 -8.977 1 98.75 101 ALA A O 1
ATOM 799 N N . ALA A 1 102 ? 1.033 -8.867 -6.758 1 98.5 102 ALA A N 1
ATOM 800 C CA . ALA A 1 102 ? 0.527 -7.512 -6.531 1 98.5 102 ALA A CA 1
ATOM 801 C C . ALA A 1 102 ? 1.584 -6.637 -5.863 1 98.5 102 ALA A C 1
ATOM 803 O O . ALA A 1 102 ? 2.018 -6.922 -4.746 1 98.5 102 ALA A O 1
ATOM 804 N N . PHE A 1 103 ? 2.043 -5.562 -6.52 1 98.75 103 PHE A N 1
ATOM 805 C CA . PHE A 1 103 ? 2.969 -4.586 -5.961 1 98.75 103 PHE A CA 1
ATOM 806 C C . PHE A 1 103 ? 2.268 -3.258 -5.707 1 98.75 103 PHE A C 1
ATOM 808 O O . PHE A 1 103 ? 1.433 -2.828 -6.508 1 98.75 103 PHE A O 1
ATOM 815 N N . ASP A 1 104 ? 2.609 -2.627 -4.629 1 98 104 ASP A N 1
ATOM 816 C CA . ASP A 1 104 ? 2.291 -1.226 -4.367 1 98 104 ASP A CA 1
ATOM 817 C C . ASP A 1 104 ? 3.561 -0.389 -4.234 1 98 104 ASP A C 1
ATOM 819 O O . ASP A 1 104 ? 4.43 -0.697 -3.42 1 98 104 ASP A O 1
ATOM 823 N N . ILE A 1 105 ? 3.59 0.613 -5.012 1 98.56 105 ILE A N 1
ATOM 824 C CA . ILE A 1 105 ? 4.715 1.539 -4.961 1 98.56 105 ILE A CA 1
ATOM 825 C C . ILE A 1 105 ? 4.211 2.953 -4.684 1 98.56 105 ILE A C 1
ATOM 827 O O . ILE A 1 105 ? 3.65 3.604 -5.57 1 98.56 105 ILE A O 1
ATOM 831 N N . PHE A 1 106 ? 4.348 3.385 -3.432 1 98.44 106 PHE A N 1
ATOM 832 C CA . PHE A 1 106 ? 3.982 4.727 -2.992 1 98.44 106 PHE A CA 1
ATOM 833 C C . PHE A 1 106 ? 5.223 5.543 -2.654 1 98.44 106 PHE A C 1
ATOM 835 O O . PHE A 1 106 ? 5.984 5.18 -1.756 1 98.44 106 PHE A O 1
ATOM 842 N N . MET A 1 107 ? 5.426 6.641 -3.414 1 97.81 107 MET A N 1
ATOM 843 C CA . MET A 1 107 ? 6.621 7.441 -3.178 1 97.81 107 MET A CA 1
ATOM 844 C C . MET A 1 107 ? 6.305 8.93 -3.26 1 97.81 107 MET A C 1
ATOM 846 O O . MET A 1 107 ? 5.473 9.352 -4.066 1 97.81 107 MET A O 1
ATOM 850 N N . CYS A 1 108 ? 7.004 9.664 -2.492 1 95.25 108 CYS A N 1
ATOM 851 C CA . CYS A 1 108 ? 6.879 11.117 -2.477 1 95.25 108 CYS A CA 1
ATOM 852 C C . CYS A 1 108 ? 8.18 11.781 -2.914 1 95.25 108 CYS A C 1
ATOM 854 O O . CYS A 1 108 ? 9.188 11.102 -3.129 1 95.25 108 CYS A O 1
ATOM 856 N N . GLY A 1 109 ? 8.125 13.047 -3.125 1 92.12 109 GLY A N 1
ATOM 857 C CA . GLY A 1 109 ? 9.32 13.828 -3.416 1 92.12 109 GLY A CA 1
ATOM 858 C C . GLY A 1 109 ? 9.875 13.562 -4.801 1 92.12 109 GLY A C 1
ATOM 859 O O . GLY A 1 109 ? 9.125 13.508 -5.777 1 92.12 109 GLY A O 1
ATOM 860 N N . ASP A 1 110 ? 11.211 13.414 -4.859 1 92.88 110 ASP A N 1
ATOM 861 C CA . ASP A 1 110 ? 11.906 13.367 -6.145 1 92.88 110 ASP A CA 1
ATOM 862 C C . ASP A 1 110 ? 12.18 11.922 -6.566 1 92.88 110 ASP A C 1
ATOM 864 O O . ASP A 1 110 ? 12.875 11.688 -7.551 1 92.88 110 ASP A O 1
ATOM 868 N N . SER A 1 111 ? 11.578 11.031 -5.871 1 96 111 SER A N 1
ATOM 869 C CA . SER A 1 111 ? 11.781 9.625 -6.219 1 96 111 SER A CA 1
ATOM 870 C C . SER A 1 111 ? 11.164 9.297 -7.574 1 96 111 SER A C 1
ATOM 872 O O . SER A 1 111 ? 10.367 10.07 -8.102 1 96 111 SER A O 1
ATOM 874 N N . LYS A 1 112 ? 11.625 8.141 -8.125 1 97.12 112 LYS A N 1
ATOM 875 C CA . LYS A 1 112 ? 11.195 7.711 -9.453 1 97.12 112 LYS A CA 1
ATOM 876 C C . LYS A 1 112 ? 10.5 6.352 -9.398 1 97.12 112 LYS A C 1
ATOM 878 O O . LYS A 1 112 ? 11.07 5.34 -9.797 1 97.12 112 LYS A O 1
ATOM 883 N N . PRO A 1 113 ? 9.203 6.383 -9.031 1 98 113 PRO A N 1
ATOM 884 C CA . PRO A 1 113 ? 8.5 5.113 -8.828 1 98 113 PRO A CA 1
ATOM 885 C C . PRO A 1 113 ? 8.484 4.238 -10.078 1 98 113 PRO A C 1
ATOM 887 O O . PRO A 1 113 ? 8.5 3.01 -9.977 1 98 113 PRO A O 1
ATOM 890 N N . ASN A 1 114 ? 8.539 4.828 -11.273 1 97.94 114 ASN A N 1
ATOM 891 C CA . ASN A 1 114 ? 8.492 4.059 -12.508 1 97.94 114 ASN A CA 1
ATOM 892 C C . ASN A 1 114 ? 9.758 3.225 -12.695 1 97.94 114 ASN A C 1
ATOM 894 O O . ASN A 1 114 ? 9.711 2.135 -13.266 1 97.94 114 ASN A O 1
ATOM 898 N N . LYS A 1 115 ? 10.797 3.725 -12.195 1 98.69 115 LYS A N 1
ATOM 899 C CA . LYS A 1 115 ? 12.047 2.979 -12.289 1 98.69 115 LYS A CA 1
ATOM 900 C C . LYS A 1 115 ? 12 1.712 -11.438 1 98.69 115 LYS A C 1
ATOM 902 O O . LYS A 1 115 ? 12.602 0.697 -11.789 1 98.69 115 LYS A O 1
ATOM 907 N N . ALA A 1 116 ? 11.289 1.769 -10.32 1 98.75 116 ALA A N 1
ATOM 908 C CA . ALA A 1 116 ? 11.094 0.569 -9.508 1 98.75 116 ALA A CA 1
ATOM 909 C C . ALA A 1 116 ? 10.359 -0.514 -10.297 1 98.75 116 ALA A C 1
ATOM 911 O O . ALA A 1 116 ? 10.742 -1.688 -10.25 1 98.75 116 ALA A O 1
ATOM 912 N N . ILE A 1 117 ? 9.391 -0.118 -11.055 1 98.69 117 ILE A N 1
ATOM 913 C CA . ILE A 1 117 ? 8.609 -1.067 -11.844 1 98.69 117 ILE A CA 1
ATOM 914 C C . ILE A 1 117 ? 9.516 -1.754 -12.859 1 98.69 117 ILE A C 1
ATOM 916 O O . ILE A 1 117 ? 9.445 -2.973 -13.039 1 98.69 117 ILE A O 1
ATOM 920 N N . GLU A 1 118 ? 10.367 -0.965 -13.492 1 98.75 118 GLU A N 1
ATOM 921 C CA . GLU A 1 118 ? 11.281 -1.509 -14.492 1 98.75 118 GLU A CA 1
ATOM 922 C C . GLU A 1 118 ? 12.18 -2.588 -13.891 1 98.75 118 GLU A C 1
ATOM 924 O O . GLU A 1 118 ? 12.375 -3.643 -14.5 1 98.75 118 GLU A O 1
ATOM 929 N N . VAL A 1 119 ? 12.656 -2.297 -12.766 1 98.88 119 VAL A N 1
ATOM 930 C CA . VAL A 1 119 ? 13.523 -3.248 -12.086 1 98.88 119 VAL A CA 1
ATOM 931 C C . VAL A 1 119 ? 12.75 -4.527 -11.773 1 98.88 119 VAL A C 1
ATOM 933 O O . VAL A 1 119 ? 13.219 -5.629 -12.07 1 98.88 119 VAL A O 1
ATOM 936 N N . LEU A 1 120 ? 11.578 -4.406 -11.211 1 98.88 120 LEU A N 1
ATOM 937 C CA . LEU A 1 120 ? 10.773 -5.566 -10.828 1 98.88 120 LEU A CA 1
ATOM 938 C C . LEU A 1 120 ? 10.406 -6.395 -12.055 1 98.88 120 LEU A C 1
ATOM 940 O O . LEU A 1 120 ? 10.445 -7.629 -12.008 1 98.88 120 LEU A O 1
ATOM 944 N N . GLU A 1 121 ? 10.148 -5.73 -13.164 1 98.81 121 GLU A N 1
ATOM 945 C CA . GLU A 1 121 ? 9.828 -6.426 -14.406 1 98.81 121 GLU A CA 1
ATOM 946 C C . GLU A 1 121 ? 11 -7.27 -14.883 1 98.81 121 GLU A C 1
ATOM 948 O O . GLU A 1 121 ? 10.812 -8.367 -15.406 1 98.81 121 GLU A O 1
ATOM 953 N N . SER A 1 122 ? 12.141 -6.738 -14.734 1 98.81 122 SER A N 1
ATOM 954 C CA . SER A 1 122 ? 13.328 -7.434 -15.227 1 98.81 122 SER A CA 1
ATOM 955 C C . SER A 1 122 ? 13.594 -8.711 -14.43 1 98.81 122 SER A C 1
ATOM 957 O O . SER A 1 122 ? 14.133 -9.68 -14.969 1 98.81 122 SER A O 1
ATOM 959 N N . TYR A 1 123 ? 13.195 -8.727 -13.195 1 98.81 123 TYR A N 1
ATOM 960 C CA . TYR A 1 123 ? 13.438 -9.891 -12.352 1 98.81 123 TYR A CA 1
ATOM 961 C C . TYR A 1 123 ? 12.344 -10.938 -12.523 1 98.81 123 TYR A C 1
ATOM 963 O O . TYR A 1 123 ? 12.617 -12.133 -12.578 1 98.81 123 TYR A O 1
ATOM 971 N N . PHE A 1 124 ? 11.094 -10.492 -12.656 1 98.88 124 PHE A N 1
ATOM 972 C CA . PHE A 1 124 ? 9.992 -11.438 -12.555 1 98.88 124 PHE A CA 1
ATOM 973 C C . PHE A 1 124 ? 9.367 -11.695 -13.922 1 98.88 124 PHE A C 1
ATOM 975 O O . PHE A 1 124 ? 8.57 -12.617 -14.078 1 98.88 124 PHE A O 1
ATOM 982 N N . LYS A 1 125 ? 9.617 -10.961 -14.875 1 98.69 125 LYS A N 1
ATOM 983 C CA . LYS A 1 125 ? 9.312 -11.148 -16.297 1 98.69 125 LYS A CA 1
ATOM 984 C C . LYS A 1 125 ? 7.844 -11.508 -16.5 1 98.69 125 LYS A C 1
ATOM 986 O O . LYS A 1 125 ? 7.523 -12.531 -17.109 1 98.69 125 LYS A O 1
ATOM 991 N N . PRO A 1 126 ? 6.977 -10.648 -16.062 1 98.81 126 PRO A N 1
ATOM 992 C CA . PRO A 1 126 ? 5.555 -10.93 -16.266 1 98.81 126 PRO A CA 1
ATOM 993 C C . PRO A 1 126 ? 5.164 -10.914 -17.75 1 98.81 126 PRO A C 1
ATOM 995 O O . PRO A 1 126 ? 5.746 -10.172 -18.547 1 98.81 126 PRO A O 1
ATOM 998 N N . LYS A 1 127 ? 4.133 -11.695 -18.047 1 98.56 127 LYS A N 1
ATOM 999 C CA . LYS A 1 127 ? 3.547 -11.641 -19.391 1 98.56 127 LYS A CA 1
ATOM 1000 C C . LYS A 1 127 ? 2.738 -10.367 -19.578 1 98.56 127 LYS A C 1
ATOM 1002 O O . LYS A 1 127 ? 2.738 -9.789 -20.672 1 98.56 127 LYS A O 1
ATOM 1007 N N . THR A 1 128 ? 1.985 -9.953 -18.547 1 97.56 128 THR A N 1
ATOM 1008 C CA . THR A 1 128 ? 1.225 -8.711 -18.547 1 97.56 128 THR A CA 1
ATOM 1009 C C . THR A 1 128 ? 1.452 -7.926 -17.266 1 97.56 128 THR A C 1
ATOM 1011 O O . THR A 1 128 ? 1.547 -8.508 -16.188 1 97.56 128 THR A O 1
ATOM 1014 N N . ASN A 1 129 ? 1.565 -6.672 -17.406 1 97.44 129 ASN A N 1
ATOM 1015 C CA . ASN A 1 129 ? 1.714 -5.715 -16.312 1 97.44 129 ASN A CA 1
ATOM 1016 C C . ASN A 1 129 ? 0.628 -4.645 -16.359 1 97.44 129 ASN A C 1
ATOM 1018 O O . ASN A 1 129 ? 0.643 -3.773 -17.219 1 97.44 129 ASN A O 1
ATOM 1022 N N . ASN A 1 130 ? -0.352 -4.723 -15.406 1 96.81 130 ASN A N 1
ATOM 1023 C CA . ASN A 1 130 ? -1.363 -3.678 -15.273 1 96.81 130 ASN A CA 1
ATOM 1024 C C . ASN A 1 130 ? -0.978 -2.66 -14.203 1 96.81 130 ASN A C 1
ATOM 1026 O O . ASN A 1 130 ? -0.876 -3 -13.023 1 96.81 130 ASN A O 1
ATOM 1030 N N . VAL A 1 131 ? -0.764 -1.387 -14.617 1 97.31 131 VAL A N 1
ATOM 1031 C CA . VAL A 1 131 ? -0.33 -0.343 -13.695 1 97.31 131 VAL A CA 1
ATOM 1032 C C . VAL A 1 131 ? -1.414 0.726 -13.578 1 97.31 131 VAL A C 1
ATOM 1034 O O . VAL A 1 131 ? -1.859 1.281 -14.586 1 97.31 131 VAL A O 1
ATOM 1037 N N . SER A 1 132 ? -1.861 0.946 -12.375 1 95.81 132 SER A N 1
ATOM 1038 C CA . SER A 1 132 ? -2.725 2.08 -12.062 1 95.81 132 SER A CA 1
ATOM 1039 C C . SER A 1 132 ? -1.986 3.121 -11.227 1 95.81 132 SER A C 1
ATOM 1041 O O . SER A 1 132 ? -1.298 2.779 -10.266 1 95.81 132 SER A O 1
ATOM 1043 N N . LYS A 1 133 ? -2.182 4.367 -11.617 1 94.94 133 LYS A N 1
ATOM 1044 C CA . LYS A 1 133 ? -1.479 5.449 -10.938 1 94.94 133 LYS A CA 1
ATOM 1045 C C . LYS A 1 133 ? -2.461 6.383 -10.234 1 94.94 133 LYS A C 1
ATOM 1047 O O . LYS A 1 133 ? -3.496 6.746 -10.797 1 94.94 133 LYS A O 1
ATOM 1052 N N . PHE A 1 134 ? -2.021 6.727 -9 1 93.06 134 PHE A N 1
ATOM 1053 C CA . PHE A 1 134 ? -2.834 7.621 -8.18 1 93.06 134 PHE A CA 1
ATOM 1054 C C . PHE A 1 134 ? -1.965 8.672 -7.504 1 93.06 134 PHE A C 1
ATOM 1056 O O . PHE A 1 134 ? -0.859 8.375 -7.047 1 93.06 134 PHE A O 1
ATOM 1063 N N . ARG A 1 135 ? -2.619 9.859 -7.434 1 93.62 135 ARG A N 1
ATOM 1064 C CA . ARG A 1 135 ? -2.02 10.883 -6.582 1 93.62 135 ARG A CA 1
ATOM 1065 C C . ARG A 1 135 ? -2.646 10.867 -5.191 1 93.62 135 ARG A C 1
ATOM 1067 O O . ARG A 1 135 ? -3.869 10.938 -5.059 1 93.62 135 ARG A O 1
ATOM 1074 N N . ARG A 1 136 ? -1.818 10.773 -4.227 1 95.75 136 ARG A N 1
ATOM 1075 C CA . ARG A 1 136 ? -2.314 10.828 -2.855 1 95.75 136 ARG A CA 1
ATOM 1076 C C . ARG A 1 136 ? -2.197 12.242 -2.291 1 95.75 136 ARG A C 1
ATOM 1078 O O . ARG A 1 136 ? -1.205 12.93 -2.535 1 95.75 136 ARG A O 1
ATOM 1085 N N . GLY A 1 137 ? -3.256 12.641 -1.516 1 95.44 137 GLY A N 1
ATOM 1086 C CA . GLY A 1 137 ? -3.219 13.953 -0.892 1 95.44 137 GLY A CA 1
ATOM 1087 C C . GLY A 1 137 ? -3.258 15.094 -1.894 1 95.44 137 GLY A C 1
ATOM 1088 O O . GLY A 1 137 ? -2.514 16.062 -1.764 1 95.44 137 GLY A O 1
ATOM 1089 N N . GLU A 1 138 ? -4.082 14.945 -2.861 1 92.44 138 GLU A N 1
ATOM 1090 C CA . GLU A 1 138 ? -4.164 15.961 -3.906 1 92.44 138 GLU A CA 1
ATOM 1091 C C . GLU A 1 138 ? -5.012 17.141 -3.461 1 92.44 138 GLU A C 1
ATOM 1093 O O . GLU A 1 138 ? -6.109 16.969 -2.928 1 92.44 138 GLU A O 1
ATOM 1098 N N . VAL A 1 139 ? -4.434 18.359 -3.553 1 88.94 139 VAL A N 1
ATOM 1099 C CA . VAL A 1 139 ? -5.117 19.609 -3.285 1 88.94 139 VAL A CA 1
ATOM 1100 C C . VAL A 1 139 ? -5.047 20.516 -4.52 1 88.94 139 VAL A C 1
ATOM 1102 O O . VAL A 1 139 ? -3.975 20.719 -5.09 1 88.94 139 VAL A O 1
ATOM 1105 N N . VAL A 1 140 ? -6.316 20.969 -4.922 1 83.94 140 VAL A N 1
ATOM 1106 C CA . VAL A 1 140 ? -6.367 21.891 -6.055 1 83.94 140 VAL A CA 1
ATOM 1107 C C . VAL A 1 140 ? -6.539 23.328 -5.551 1 83.94 140 VAL A C 1
ATOM 1109 O O . VAL A 1 140 ? -7.461 23.609 -4.785 1 83.94 140 VAL A O 1
ATOM 1112 N N . GLU A 1 141 ? -5.562 24.156 -5.805 1 79.12 141 GLU A N 1
ATOM 1113 C CA . GLU A 1 141 ? -5.668 25.562 -5.438 1 79.12 141 GLU A CA 1
ATOM 1114 C C . GLU A 1 141 ? -5.879 26.438 -6.668 1 79.12 141 GLU A C 1
ATOM 1116 O O . GLU A 1 141 ? -5.184 26.281 -7.676 1 79.12 141 GLU A O 1
ATOM 1121 N N . VAL A 1 142 ? -7.059 27.203 -6.582 1 71.56 142 VAL A N 1
ATOM 1122 C CA . VAL A 1 142 ? -7.301 28.172 -7.641 1 71.56 142 VAL A CA 1
ATOM 1123 C C . VAL A 1 142 ? -6.469 29.422 -7.391 1 71.56 142 VAL A C 1
ATOM 1125 O O . VAL A 1 142 ? -6.496 30 -6.293 1 71.56 142 VAL A O 1
ATOM 1128 N N . VAL A 1 143 ? -5.461 29.594 -8.25 1 67.06 143 VAL A N 1
ATOM 1129 C CA . VAL A 1 143 ? -4.672 30.812 -8.133 1 67.06 143 VAL A CA 1
ATOM 1130 C C . VAL A 1 143 ? -5.316 31.938 -8.945 1 67.06 143 VAL A C 1
ATOM 1132 O O . VAL A 1 143 ? -5.633 31.75 -10.125 1 67.06 143 VAL A O 1
ATOM 1135 N N . ASN A 1 144 ? -5.98 32.781 -8.312 1 56.97 144 ASN A N 1
ATOM 1136 C CA . ASN A 1 144 ? -6.469 34 -8.977 1 56.97 144 ASN A CA 1
ATOM 1137 C C . ASN A 1 144 ? -5.324 34.906 -9.383 1 56.97 144 ASN A C 1
ATOM 1139 O O . ASN A 1 144 ? -4.344 35.062 -8.656 1 56.97 144 ASN A O 1
ATOM 1143 N N . MET B 1 1 ? -2.273 -33.188 -5.641 1 23.42 1 MET B N 1
ATOM 1144 C CA . MET B 1 1 ? -2.133 -32.125 -6.645 1 23.42 1 MET B CA 1
ATOM 1145 C C . MET B 1 1 ? -3.123 -31 -6.395 1 23.42 1 MET B C 1
ATOM 1147 O O . MET B 1 1 ? -4.324 -31.156 -6.613 1 23.42 1 MET B O 1
ATOM 1151 N N . GLY B 1 2 ? -3.094 -30.328 -5.191 1 29.41 2 GLY B N 1
ATOM 1152 C CA . GLY B 1 2 ? -4.09 -29.5 -4.523 1 29.41 2 GLY B CA 1
ATOM 1153 C C . GLY B 1 2 ? -4.57 -28.344 -5.371 1 29.41 2 GLY B C 1
ATOM 1154 O O . GLY B 1 2 ? -3.768 -27.641 -5.992 1 29.41 2 GLY B O 1
ATOM 1155 N N . SER B 1 3 ? -5.77 -28.422 -5.941 1 31.48 3 SER B N 1
ATOM 1156 C CA . SER B 1 3 ? -6.465 -27.391 -6.695 1 31.48 3 SER B CA 1
ATOM 1157 C C . SER B 1 3 ? -6.449 -26.062 -5.949 1 31.48 3 SER B C 1
ATOM 1159 O O . SER B 1 3 ? -7.055 -25.938 -4.879 1 31.48 3 SER B O 1
ATOM 1161 N N . GLY B 1 4 ? -5.32 -25.469 -5.797 1 37.34 4 GLY B N 1
ATOM 1162 C CA . GLY B 1 4 ? -5.223 -24.141 -5.188 1 37.34 4 GLY B CA 1
ATOM 1163 C C . GLY B 1 4 ? -6.32 -23.203 -5.629 1 37.34 4 GLY B C 1
ATOM 1164 O O . GLY B 1 4 ? -6.328 -22.734 -6.77 1 37.34 4 GLY B O 1
ATOM 1165 N N . LYS B 1 5 ? -7.516 -23.422 -5.117 1 43.16 5 LYS B N 1
ATOM 1166 C CA . LYS B 1 5 ? -8.695 -22.641 -5.477 1 43.16 5 LYS B CA 1
ATOM 1167 C C . LYS B 1 5 ? -8.422 -21.141 -5.324 1 43.16 5 LYS B C 1
ATOM 1169 O O . LYS B 1 5 ? -7.848 -20.703 -4.324 1 43.16 5 LYS B O 1
ATOM 1174 N N . TRP B 1 6 ? -8.523 -20.5 -6.406 1 49.88 6 TRP B N 1
ATOM 1175 C CA . TRP B 1 6 ? -8.5 -19.031 -6.441 1 49.88 6 TRP B CA 1
ATOM 1176 C C . TRP B 1 6 ? -9.445 -18.453 -5.391 1 49.88 6 TRP B C 1
ATOM 1178 O O . TRP B 1 6 ? -10.492 -19.031 -5.102 1 49.88 6 TRP B O 1
ATOM 1188 N N . PRO B 1 7 ? -9.117 -17.578 -4.531 1 45.19 7 PRO B N 1
ATOM 1189 C CA . PRO B 1 7 ? -10.078 -17.062 -3.547 1 45.19 7 PRO B CA 1
ATOM 1190 C C . PRO B 1 7 ? -11.375 -16.594 -4.188 1 45.19 7 PRO B C 1
ATOM 1192 O O . PRO B 1 7 ? -11.352 -15.805 -5.137 1 45.19 7 PRO B O 1
ATOM 1195 N N . GLU B 1 8 ? -12.375 -17.516 -4.262 1 42.5 8 GLU B N 1
ATOM 1196 C CA . GLU B 1 8 ? -13.688 -17.219 -4.82 1 42.5 8 GLU B CA 1
ATOM 1197 C C . GLU B 1 8 ? -14.438 -16.219 -3.945 1 42.5 8 GLU B C 1
ATOM 1199 O O . GLU B 1 8 ? -14.586 -16.422 -2.738 1 42.5 8 GLU B O 1
ATOM 1204 N N . HIS B 1 9 ? -14.297 -14.992 -4.172 1 39.69 9 HIS B N 1
ATOM 1205 C CA . HIS B 1 9 ? -15.352 -14.164 -3.594 1 39.69 9 HIS B CA 1
ATOM 1206 C C . HIS B 1 9 ? -16.641 -14.266 -4.41 1 39.69 9 HIS B C 1
ATOM 1208 O O . HIS B 1 9 ? -16.672 -13.852 -5.57 1 39.69 9 HIS B O 1
ATOM 1214 N N . ASN B 1 10 ? -17.406 -15.32 -4.195 1 36.22 10 ASN B N 1
ATOM 1215 C CA . ASN B 1 10 ? -18.656 -15.555 -4.898 1 36.22 10 ASN B CA 1
ATOM 1216 C C . ASN B 1 10 ? -19.656 -14.414 -4.68 1 36.22 10 ASN B C 1
ATOM 1218 O O . ASN B 1 10 ? -20.234 -14.289 -3.598 1 36.22 10 ASN B O 1
ATOM 1222 N N . ASN B 1 11 ? -19.484 -13.195 -5.195 1 37.06 11 ASN B N 1
ATOM 1223 C CA . ASN B 1 11 ? -20.734 -12.453 -5.297 1 37.06 11 ASN B CA 1
ATOM 1224 C C . ASN B 1 11 ? -21.75 -13.18 -6.172 1 37.06 11 ASN B C 1
ATOM 1226 O O . ASN B 1 11 ? -21.547 -13.328 -7.379 1 37.06 11 ASN B O 1
ATOM 1230 N N . GLN B 1 12 ? -22.547 -14.047 -5.621 1 33.91 12 GLN B N 1
ATOM 1231 C CA . GLN B 1 12 ? -23.688 -14.656 -6.301 1 33.91 12 GLN B CA 1
ATOM 1232 C C . GLN B 1 12 ? -24.562 -13.594 -6.957 1 33.91 12 GLN B C 1
ATOM 1234 O O . GLN B 1 12 ? -25.219 -12.805 -6.266 1 33.91 12 GLN B O 1
ATOM 1239 N N . ILE B 1 13 ? -24.281 -12.859 -8.016 1 37.22 13 ILE B N 1
ATOM 1240 C CA . ILE B 1 13 ? -25.359 -12.289 -8.812 1 37.22 13 ILE B CA 1
ATOM 1241 C C . ILE B 1 13 ? -26.453 -13.328 -9.008 1 37.22 13 ILE B C 1
ATOM 1243 O O . ILE B 1 13 ? -26.188 -14.461 -9.391 1 37.22 13 ILE B O 1
ATOM 1247 N N . CYS B 1 14 ? -27.688 -12.898 -8.469 1 33.84 14 CYS B N 1
ATOM 1248 C CA . CYS B 1 14 ? -28.984 -13.539 -8.531 1 33.84 14 CYS B CA 1
ATOM 1249 C C . CYS B 1 14 ? -29.234 -14.156 -9.906 1 33.84 14 CYS B C 1
ATOM 1251 O O . CYS B 1 14 ? -28.812 -13.594 -10.922 1 33.84 14 CYS B O 1
ATOM 1253 N N . ASP B 1 15 ? -29.75 -15.43 -9.875 1 34.22 15 ASP B N 1
ATOM 1254 C CA . ASP B 1 15 ? -30.234 -16.5 -10.734 1 34.22 15 ASP B CA 1
ATOM 1255 C C . ASP B 1 15 ? -31.453 -16.062 -11.531 1 34.22 15 ASP B C 1
ATOM 1257 O O . ASP B 1 15 ? -32.406 -16.828 -11.734 1 34.22 15 ASP B O 1
ATOM 1261 N N . ASN B 1 16 ? -31.938 -14.867 -11.812 1 36.38 16 ASN B N 1
ATOM 1262 C CA . ASN B 1 16 ? -33.125 -15 -12.648 1 36.38 16 ASN B CA 1
ATOM 1263 C C . ASN B 1 16 ? -32.875 -15.875 -13.875 1 36.38 16 ASN B C 1
ATOM 1265 O O . ASN B 1 16 ? -31.969 -15.578 -14.664 1 36.38 16 ASN B O 1
ATOM 1269 N N . LEU B 1 17 ? -33.406 -17.219 -14.055 1 34.69 17 LEU B N 1
ATOM 1270 C CA . LEU B 1 17 ? -33.656 -18.359 -14.93 1 34.69 17 LEU B CA 1
ATOM 1271 C C . LEU B 1 17 ? -34.219 -17.906 -16.281 1 34.69 17 LEU B C 1
ATOM 1273 O O . LEU B 1 17 ? -34.594 -18.734 -17.109 1 34.69 17 LEU B O 1
ATOM 1277 N N . HIS B 1 18 ? -34.844 -16.875 -16.781 1 39.25 18 HIS B N 1
ATOM 1278 C CA . HIS B 1 18 ? -35.375 -17.141 -18.125 1 39.25 18 HIS B CA 1
ATOM 1279 C C . HIS B 1 18 ? -34.281 -17.734 -19.016 1 39.25 18 HIS B C 1
ATOM 1281 O O . HIS B 1 18 ? -33.094 -17.562 -18.766 1 39.25 18 HIS B O 1
ATOM 1287 N N . GLN B 1 19 ? -34.625 -18.688 -20.156 1 39.31 19 GLN B N 1
ATOM 1288 C CA . GLN B 1 19 ? -33.938 -19.406 -21.219 1 39.31 19 GLN B CA 1
ATOM 1289 C C . GLN B 1 19 ? -32.844 -18.531 -21.859 1 39.31 19 GLN B C 1
ATOM 1291 O O . GLN B 1 19 ? -32.312 -18.875 -22.906 1 39.31 19 GLN B O 1
ATOM 1296 N N . ASP B 1 20 ? -32.844 -17.156 -21.906 1 45.47 20 ASP B N 1
ATOM 1297 C CA . ASP B 1 20 ? -32 -16.297 -22.734 1 45.47 20 ASP B CA 1
ATOM 1298 C C . ASP B 1 20 ? -30.531 -16.516 -22.422 1 45.47 20 ASP B C 1
ATOM 1300 O O . ASP B 1 20 ? -30.172 -16.859 -21.281 1 45.47 20 ASP B O 1
ATOM 1304 N N . HIS B 1 21 ? -29.656 -17 -23.484 1 52.81 21 HIS B N 1
ATOM 1305 C CA . HIS B 1 21 ? -28.219 -17.234 -23.531 1 52.81 21 HIS B CA 1
ATOM 1306 C C . HIS B 1 21 ? -27.469 -16.328 -22.562 1 52.81 21 HIS B C 1
ATOM 1308 O O . HIS B 1 21 ? -26.938 -15.297 -22.953 1 52.81 21 HIS B O 1
ATOM 1314 N N . PHE B 1 22 ? -27.859 -16.109 -21.453 1 58.34 22 PHE B N 1
ATOM 1315 C CA . PHE B 1 22 ? -27.172 -15.219 -20.531 1 58.34 22 PHE B CA 1
ATOM 1316 C C . PHE B 1 22 ? -25.734 -15.688 -20.281 1 58.34 22 PHE B C 1
ATOM 1318 O O . PHE B 1 22 ? -25.5 -16.875 -20.078 1 58.34 22 PHE B O 1
ATOM 1325 N N . ILE B 1 23 ? -24.891 -15.031 -21.031 1 65.69 23 ILE B N 1
ATOM 1326 C CA . ILE B 1 23 ? -23.484 -15.172 -20.703 1 65.69 23 ILE B CA 1
ATOM 1327 C C . ILE B 1 23 ? -23.25 -14.75 -19.25 1 65.69 23 ILE B C 1
ATOM 1329 O O . ILE B 1 23 ? -23.688 -13.68 -18.828 1 65.69 23 ILE B O 1
ATOM 1333 N N . GLN B 1 24 ? -23.078 -15.742 -18.328 1 71.12 24 GLN B N 1
ATOM 1334 C CA . GLN B 1 24 ? -22.719 -15.438 -16.938 1 71.12 24 GLN B CA 1
ATOM 1335 C C . GLN B 1 24 ? -21.219 -15.188 -16.797 1 71.12 24 GLN B C 1
ATOM 1337 O O . GLN B 1 24 ? -20.422 -15.898 -17.406 1 71.12 24 GLN B O 1
ATOM 1342 N N . GLU B 1 25 ? -21 -13.906 -16.359 1 78.31 25 GLU B N 1
ATOM 1343 C CA . GLU B 1 25 ? -19.609 -13.594 -16.047 1 78.31 25 GLU B CA 1
ATOM 1344 C C . GLU B 1 25 ? -19.328 -13.773 -14.555 1 78.31 25 GLU B C 1
ATOM 1346 O O . GLU B 1 25 ? -20.141 -13.383 -13.711 1 78.31 25 GLU B O 1
ATOM 1351 N N . SER B 1 26 ? -18.406 -14.734 -14.273 1 85 26 SER B N 1
ATOM 1352 C CA . SER B 1 26 ? -17.906 -14.852 -12.906 1 85 26 SER B CA 1
ATOM 1353 C C . SER B 1 26 ? -16.594 -14.086 -12.719 1 85 26 SER B C 1
ATOM 1355 O O . SER B 1 26 ? -15.734 -14.109 -13.594 1 85 26 SER B O 1
ATOM 1357 N N . VAL B 1 27 ? -16.703 -13.117 -11.672 1 85.38 27 VAL B N 1
ATOM 1358 C CA . VAL B 1 27 ? -15.492 -12.328 -11.406 1 85.38 27 VAL B CA 1
ATOM 1359 C C . VAL B 1 27 ? -14.773 -12.883 -10.18 1 85.38 27 VAL B C 1
ATOM 1361 O O . VAL B 1 27 ? -15.406 -13.125 -9.141 1 85.38 27 VAL B O 1
ATOM 1364 N N . ARG B 1 28 ? -13.484 -13.203 -10.398 1 89.88 28 ARG B N 1
ATOM 1365 C CA . ARG B 1 28 ? -12.594 -13.586 -9.305 1 89.88 28 ARG B CA 1
ATOM 1366 C C . ARG B 1 28 ? -11.461 -12.586 -9.141 1 89.88 28 ARG B C 1
ATOM 1368 O O . ARG B 1 28 ? -10.977 -12.016 -10.125 1 89.88 28 ARG B O 1
ATOM 1375 N N . TYR B 1 29 ? -11.172 -12.383 -7.816 1 93.94 29 TYR B N 1
ATOM 1376 C CA . TYR B 1 29 ? -10.055 -11.469 -7.57 1 93.94 29 TYR B CA 1
ATOM 1377 C C . TYR B 1 29 ? -9.25 -11.906 -6.352 1 93.94 29 TYR B C 1
ATOM 1379 O O . TYR B 1 29 ? -9.734 -12.695 -5.535 1 93.94 29 TYR B O 1
ATOM 1387 N N . ALA B 1 30 ? -8.07 -11.43 -6.25 1 94.38 30 ALA B N 1
ATOM 1388 C CA . ALA B 1 30 ? -7.145 -11.828 -5.191 1 94.38 30 ALA B CA 1
ATOM 1389 C C . ALA B 1 30 ? -7.48 -11.125 -3.879 1 94.38 30 ALA B C 1
ATOM 1391 O O . ALA B 1 30 ? -7.344 -11.711 -2.801 1 94.38 30 ALA B O 1
ATOM 1392 N N . GLY B 1 31 ? -7.891 -9.82 -3.928 1 96.06 31 GLY B N 1
ATOM 1393 C CA . GLY B 1 31 ? -8.18 -9.086 -2.709 1 96.06 31 GLY B CA 1
ATOM 1394 C C . GLY B 1 31 ? -8.742 -7.699 -2.969 1 96.06 31 GLY B C 1
ATOM 1395 O O . GLY B 1 31 ? -8.789 -7.25 -4.117 1 96.06 31 GLY B O 1
ATOM 1396 N N . ASN B 1 32 ? -9.203 -7.129 -1.855 1 96.75 32 ASN B N 1
ATOM 1397 C CA . ASN B 1 32 ? -9.695 -5.758 -1.867 1 96.75 32 ASN B CA 1
ATOM 1398 C C . ASN B 1 32 ? -8.648 -4.781 -1.34 1 96.75 32 ASN B C 1
ATOM 1400 O O . ASN B 1 32 ? -8.055 -5.012 -0.287 1 96.75 32 ASN B O 1
ATOM 1404 N N . HIS B 1 33 ? -8.43 -3.752 -2.123 1 97.88 33 HIS B N 1
ATOM 1405 C CA . HIS B 1 33 ? -7.457 -2.721 -1.771 1 97.88 33 HIS B CA 1
ATOM 1406 C C . HIS B 1 33 ? -8.133 -1.363 -1.604 1 97.88 33 HIS B C 1
ATOM 1408 O O . HIS B 1 33 ? -8.641 -0.794 -2.572 1 97.88 33 HIS B O 1
ATOM 1414 N N . LEU B 1 34 ? -8.164 -0.89 -0.343 1 97.88 34 LEU B N 1
ATOM 1415 C CA . LEU B 1 34 ? -8.742 0.41 -0.03 1 97.88 34 LEU B CA 1
ATOM 1416 C C . LEU B 1 34 ? -7.656 1.463 0.159 1 97.88 34 LEU B C 1
ATOM 1418 O O . LEU B 1 34 ? -6.77 1.301 0.999 1 97.88 34 LEU B O 1
ATOM 1422 N N . ILE B 1 35 ? -7.73 2.469 -0.65 1 97 35 ILE B N 1
ATOM 1423 C CA . ILE B 1 35 ? -6.871 3.639 -0.527 1 97 35 ILE B CA 1
ATOM 1424 C C . ILE B 1 35 ? -7.613 4.754 0.207 1 97 35 ILE B C 1
ATOM 1426 O O . ILE B 1 35 ? -8.633 5.25 -0.277 1 97 35 ILE B O 1
ATOM 1430 N N . VAL B 1 36 ? -7.082 5.164 1.36 1 98.31 36 VAL B N 1
ATOM 1431 C CA . VAL B 1 36 ? -7.836 6.039 2.252 1 98.31 36 VAL B CA 1
ATOM 1432 C C . VAL B 1 36 ? -7.023 7.301 2.543 1 98.31 36 VAL B C 1
ATOM 1434 O O . VAL B 1 36 ? -5.914 7.223 3.078 1 98.31 36 VAL B O 1
ATOM 1437 N N . ASP B 1 37 ? -7.633 8.484 2.211 1 98.25 37 ASP B N 1
ATOM 1438 C CA . ASP B 1 37 ? -7.043 9.773 2.539 1 98.25 37 ASP B CA 1
ATOM 1439 C C . ASP B 1 37 ? -7.836 10.477 3.637 1 98.25 37 ASP B C 1
ATOM 1441 O O . ASP B 1 37 ? -8.961 10.93 3.406 1 98.25 37 ASP B O 1
ATOM 1445 N N . PHE B 1 38 ? -7.223 10.562 4.824 1 98.69 38 PHE B N 1
ATOM 1446 C CA . PHE B 1 38 ? -7.797 11.344 5.914 1 98.69 38 PHE B CA 1
ATOM 1447 C C . PHE B 1 38 ? -7.324 12.789 5.855 1 98.69 38 PHE B C 1
ATOM 1449 O O . PHE B 1 38 ? -6.121 13.055 5.805 1 98.69 38 PHE B O 1
ATOM 1456 N N . TRP B 1 39 ? -8.297 13.703 5.879 1 98.31 39 TRP B N 1
ATOM 1457 C CA . TRP B 1 39 ? -7.965 15.117 5.977 1 98.31 39 TRP B CA 1
ATOM 1458 C C . TRP B 1 39 ? -8.5 15.711 7.277 1 98.31 39 TRP B C 1
ATOM 1460 O O . TRP B 1 39 ? -9.617 15.398 7.699 1 98.31 39 TRP B O 1
ATOM 1470 N N . GLY B 1 40 ? -7.723 16.625 7.793 1 98.38 40 GLY B N 1
ATOM 1471 C CA . GLY B 1 40 ? -8.125 17.234 9.055 1 98.38 40 GLY B CA 1
ATOM 1472 C C . GLY B 1 40 ? -8.148 16.234 10.203 1 98.38 40 GLY B C 1
ATOM 1473 O O . GLY B 1 40 ? -9.016 16.312 11.078 1 98.38 40 GLY B O 1
ATOM 1474 N N . ALA B 1 41 ? -7.23 15.312 10.219 1 98.69 41 ALA B N 1
ATOM 1475 C CA . ALA B 1 41 ? -7.16 14.297 11.258 1 98.69 41 ALA B CA 1
ATOM 1476 C C . ALA B 1 41 ? -6.297 14.758 12.43 1 98.69 41 ALA B C 1
ATOM 1478 O O . ALA B 1 41 ? -5.508 15.695 12.289 1 98.69 41 ALA B O 1
ATOM 1479 N N . SER B 1 42 ? -6.43 14.031 13.555 1 98.44 42 SER B N 1
ATOM 1480 C CA . SER B 1 42 ? -5.711 14.383 14.766 1 98.44 42 SER B CA 1
ATOM 1481 C C . SER B 1 42 ? -4.797 13.25 15.227 1 98.44 42 SER B C 1
ATOM 1483 O O . SER B 1 42 ? -4.891 12.133 14.719 1 98.44 42 SER B O 1
ATOM 1485 N N . LYS B 1 43 ? -3.836 13.57 16.062 1 98.44 43 LYS B N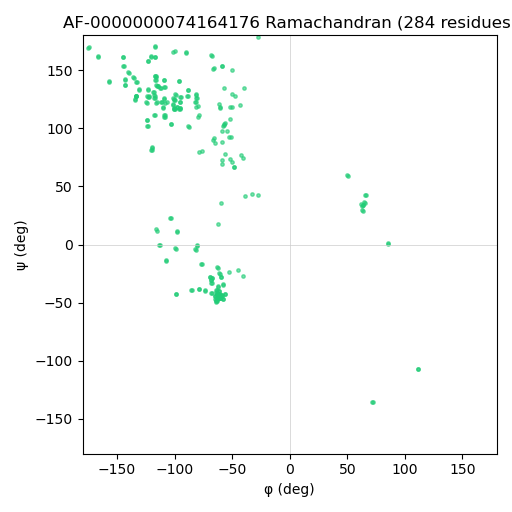 1
ATOM 1486 C CA . LYS B 1 43 ? -2.939 12.625 16.719 1 98.44 43 LYS B CA 1
ATOM 1487 C C . LYS B 1 43 ? -2.07 11.891 15.703 1 98.44 43 LYS B C 1
ATOM 1489 O O . LYS B 1 43 ? -1.755 10.711 15.883 1 98.44 43 LYS B O 1
ATOM 1494 N N . LEU B 1 44 ? -1.701 12.586 14.633 1 98.38 44 LEU B N 1
ATOM 1495 C CA . LEU B 1 44 ? -1.007 11.953 13.516 1 98.38 44 LEU B CA 1
ATOM 1496 C C . LEU B 1 44 ? 0.485 11.828 13.805 1 98.38 44 LEU B C 1
ATOM 1498 O O . LEU B 1 44 ? 1.222 11.219 13.023 1 98.38 44 LEU B O 1
ATOM 1502 N N . ASP B 1 45 ? 0.933 12.359 14.922 1 97.88 45 ASP B N 1
ATOM 1503 C CA . ASP B 1 45 ? 2.34 12.289 15.305 1 97.88 45 ASP B CA 1
ATOM 1504 C C . ASP B 1 45 ? 2.52 11.477 16.594 1 97.88 45 ASP B C 1
ATOM 1506 O O . ASP B 1 45 ? 3.598 11.484 17.188 1 97.88 45 ASP B O 1
ATOM 1510 N N . CYS B 1 46 ? 1.526 10.805 16.969 1 97.81 46 CYS B N 1
ATOM 1511 C CA . CYS B 1 46 ? 1.577 10.016 18.188 1 97.81 46 CYS B CA 1
ATOM 1512 C C . CYS B 1 46 ? 1.746 8.531 17.875 1 97.81 46 CYS B C 1
ATOM 1514 O O . CYS B 1 46 ? 0.78 7.855 17.516 1 97.81 46 CYS B O 1
ATOM 1516 N N . LEU B 1 47 ? 2.934 8.047 18.062 1 97.19 47 LEU B N 1
ATOM 1517 C CA . LEU B 1 47 ? 3.271 6.664 17.734 1 97.19 47 LEU B CA 1
ATOM 1518 C C . LEU B 1 47 ? 2.426 5.684 18.531 1 97.19 47 LEU B C 1
ATOM 1520 O O . LEU B 1 47 ? 1.954 4.68 18 1 97.19 47 LEU B O 1
ATOM 1524 N N . GLU B 1 48 ? 2.32 5.934 19.781 1 97.62 48 GLU B N 1
ATOM 1525 C CA . GLU B 1 48 ? 1.564 5.039 20.641 1 97.62 48 GLU B CA 1
ATOM 1526 C C . GLU B 1 48 ? 0.122 4.891 20.172 1 97.62 48 GLU B C 1
ATOM 1528 O O . GLU B 1 48 ? -0.385 3.775 20.047 1 97.62 48 GLU B O 1
ATOM 1533 N N . THR B 1 49 ? -0.492 6.035 19.875 1 98.56 49 THR B N 1
ATOM 1534 C CA . THR B 1 49 ? -1.866 6.008 19.391 1 98.56 49 THR B CA 1
ATOM 1535 C C . THR B 1 49 ? -1.949 5.27 18.047 1 98.56 49 THR B C 1
ATOM 1537 O O . THR B 1 49 ? -2.861 4.469 17.828 1 98.56 49 THR B O 1
ATOM 1540 N N . MET B 1 50 ? -1.029 5.527 17.156 1 98.62 50 MET B N 1
ATOM 1541 C CA . MET B 1 50 ? -1.035 4.891 15.836 1 98.62 50 MET B CA 1
ATOM 1542 C C . MET B 1 50 ? -0.914 3.377 15.969 1 98.62 50 MET B C 1
ATOM 1544 O O . MET B 1 50 ? -1.637 2.635 15.305 1 98.62 50 MET B O 1
ATOM 1548 N N . GLU B 1 51 ? -0.052 2.941 16.844 1 98.44 51 GLU B N 1
ATOM 1549 C CA . GLU B 1 51 ? 0.138 1.502 17 1 98.44 51 GLU B CA 1
ATOM 1550 C C . GLU B 1 51 ? -1.124 0.835 17.531 1 98.44 51 GLU B C 1
ATOM 1552 O O . GLU B 1 51 ? -1.553 -0.2 17.031 1 98.44 51 GLU B O 1
ATOM 1557 N N . VAL B 1 52 ? -1.691 1.406 18.547 1 98.69 52 VAL B N 1
ATOM 1558 C CA . VAL B 1 52 ? -2.91 0.862 19.141 1 98.69 52 VAL B CA 1
ATOM 1559 C C . VAL B 1 52 ? -4.023 0.835 18.094 1 98.69 52 VAL B C 1
ATOM 1561 O O . VAL B 1 52 ? -4.734 -0.165 17.953 1 98.69 52 VAL B O 1
ATOM 1564 N N . ALA B 1 53 ? -4.168 1.942 17.359 1 98.81 53 ALA B N 1
ATOM 1565 C CA . ALA B 1 53 ? -5.199 2.053 16.328 1 98.81 53 ALA B CA 1
ATOM 1566 C C . ALA B 1 53 ? -5.02 0.985 15.25 1 98.81 53 ALA B C 1
ATOM 1568 O O . ALA B 1 53 ? -5.98 0.325 14.852 1 98.81 53 ALA B O 1
ATOM 1569 N N . MET B 1 54 ? -3.811 0.763 14.812 1 98.75 54 MET B N 1
ATOM 1570 C CA . MET B 1 54 ? -3.539 -0.207 13.758 1 98.75 54 MET B CA 1
ATOM 1571 C C . MET B 1 54 ? -3.795 -1.629 14.242 1 98.75 54 MET B C 1
ATOM 1573 O O . MET B 1 54 ? -4.387 -2.438 13.523 1 98.75 54 MET B O 1
ATOM 1577 N N . ARG B 1 55 ? -3.4 -1.922 15.406 1 98.75 55 ARG B N 1
ATOM 1578 C CA . ARG B 1 55 ? -3.629 -3.258 15.945 1 98.75 55 ARG B CA 1
ATOM 1579 C C . ARG B 1 55 ? -5.117 -3.537 16.109 1 98.75 55 ARG B C 1
ATOM 1581 O O . ARG B 1 55 ? -5.59 -4.625 15.773 1 98.75 55 ARG B O 1
ATOM 1588 N N . GLU B 1 56 ? -5.777 -2.594 16.625 1 98.88 56 GLU B N 1
ATOM 1589 C CA . GLU B 1 56 ? -7.223 -2.768 16.766 1 98.88 56 GLU B CA 1
ATOM 1590 C C . GLU B 1 56 ? -7.895 -2.898 15.406 1 98.88 56 GLU B C 1
ATOM 1592 O O . GLU B 1 56 ? -8.836 -3.682 15.242 1 98.88 56 GLU B O 1
ATOM 1597 N N . ALA B 1 57 ? -7.461 -2.066 14.406 1 98.81 57 ALA B N 1
ATOM 1598 C CA . ALA B 1 57 ? -7.988 -2.166 13.047 1 98.81 57 ALA B CA 1
ATOM 1599 C C . ALA B 1 57 ? -7.809 -3.576 12.492 1 98.81 57 ALA B C 1
ATOM 1601 O O . ALA B 1 57 ? -8.734 -4.137 11.898 1 98.81 57 ALA B O 1
ATOM 1602 N N . VAL B 1 58 ? -6.613 -4.164 12.75 1 98.75 58 VAL B N 1
ATOM 1603 C CA . VAL B 1 58 ? -6.32 -5.52 12.289 1 98.75 58 VAL B CA 1
ATOM 1604 C C . VAL B 1 58 ? -7.289 -6.504 12.93 1 98.75 58 VAL B C 1
ATOM 1606 O O . VAL B 1 58 ? -7.875 -7.348 12.242 1 98.75 58 VAL B O 1
ATOM 1609 N N . GLU B 1 59 ? -7.48 -6.352 14.195 1 98.62 59 GLU B N 1
ATOM 1610 C CA . GLU B 1 59 ? -8.344 -7.254 14.953 1 98.62 59 GLU B CA 1
ATOM 1611 C C . GLU B 1 59 ? -9.789 -7.152 14.477 1 98.62 59 GLU B C 1
ATOM 1613 O O . GLU B 1 59 ? -10.422 -8.164 14.172 1 98.62 59 GLU B O 1
ATOM 1618 N N . LYS B 1 60 ? -10.273 -5.996 14.367 1 98.75 60 LYS B N 1
ATOM 1619 C CA . LYS B 1 60 ? -11.672 -5.789 14.016 1 98.75 60 LYS B CA 1
ATOM 1620 C C . LYS B 1 60 ? -11.945 -6.195 12.57 1 98.75 60 LYS B C 1
ATOM 1622 O O . LYS B 1 60 ? -13.047 -6.625 12.234 1 98.75 60 LYS B O 1
ATOM 1627 N N . ALA B 1 61 ? -10.961 -6.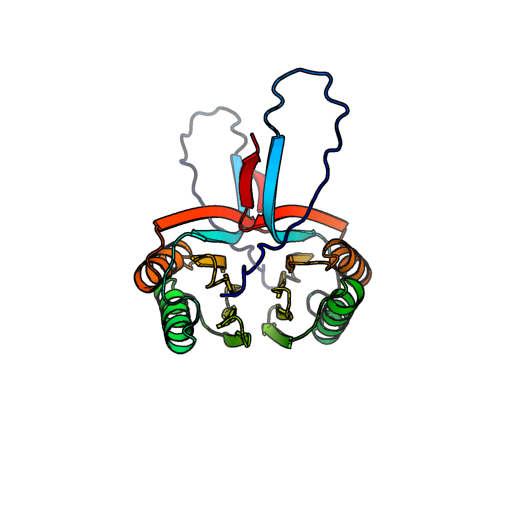109 11.727 1 98.56 61 ALA B N 1
ATOM 1628 C CA . ALA B 1 61 ? -11.094 -6.508 10.328 1 98.56 61 ALA B CA 1
ATOM 1629 C C . ALA B 1 61 ? -10.969 -8.023 10.18 1 98.56 61 ALA B C 1
ATOM 1631 O O . ALA B 1 61 ? -11.039 -8.547 9.062 1 98.56 61 ALA B O 1
ATOM 1632 N N . LYS B 1 62 ? -10.742 -8.742 11.305 1 98.25 62 LYS B N 1
ATOM 1633 C CA . LYS B 1 62 ? -10.609 -10.195 11.328 1 98.25 62 LYS B CA 1
ATOM 1634 C C . LYS B 1 62 ? -9.398 -10.648 10.508 1 98.25 62 LYS B C 1
ATOM 1636 O O . LYS B 1 62 ? -9.469 -11.648 9.789 1 98.25 62 LYS B O 1
ATOM 1641 N N . ALA B 1 63 ? -8.383 -9.867 10.484 1 97.88 63 ALA B N 1
ATOM 1642 C CA . ALA B 1 63 ? -7.117 -10.219 9.852 1 97.88 63 ALA B CA 1
ATOM 1643 C C . ALA B 1 63 ? -6.102 -10.695 10.883 1 97.88 63 ALA B C 1
ATOM 1645 O O . ALA B 1 63 ? -6.316 -10.555 12.086 1 97.88 63 ALA B O 1
ATOM 1646 N N . THR B 1 64 ? -5.051 -11.289 10.438 1 97.06 64 THR B N 1
ATOM 1647 C CA . THR B 1 64 ? -4.008 -11.836 11.305 1 97.06 64 THR B CA 1
ATOM 1648 C C . THR B 1 64 ? -2.717 -11.031 11.156 1 97.06 64 THR B C 1
ATOM 1650 O O . THR B 1 64 ? -2.119 -10.992 10.086 1 97.06 64 THR B O 1
ATOM 1653 N N . LEU B 1 65 ? -2.246 -10.508 12.297 1 97.81 65 LEU B N 1
ATOM 1654 C CA . LEU B 1 65 ? -1.025 -9.703 12.289 1 97.81 65 LEU B CA 1
ATOM 1655 C C . LEU B 1 65 ? 0.21 -10.602 12.305 1 97.81 65 LEU B C 1
ATOM 1657 O O . LEU B 1 65 ? 0.366 -11.438 13.188 1 97.81 65 LEU B O 1
ATOM 1661 N N . LEU B 1 66 ? 1.013 -10.391 11.289 1 95.75 66 LEU B N 1
ATOM 1662 C CA . LEU B 1 66 ? 2.271 -11.125 11.227 1 95.75 66 LEU B CA 1
ATOM 1663 C C . LEU B 1 66 ? 3.426 -10.273 11.742 1 95.75 66 LEU B C 1
ATOM 1665 O O . LEU B 1 66 ? 4.305 -10.773 12.445 1 95.75 66 LEU B O 1
ATOM 1669 N N . HIS B 1 67 ? 3.451 -8.992 11.352 1 95.69 67 HIS B N 1
ATOM 1670 C CA . HIS B 1 67 ? 4.508 -8.047 11.703 1 95.69 67 HIS B CA 1
ATOM 1671 C C . HIS B 1 67 ? 4.008 -6.609 11.617 1 95.69 67 HIS B C 1
ATOM 1673 O O . HIS B 1 67 ? 3.219 -6.273 10.734 1 95.69 67 HIS B O 1
ATOM 1679 N N . ILE B 1 68 ? 4.48 -5.809 12.633 1 97 68 ILE B N 1
ATOM 1680 C CA . ILE B 1 68 ? 4.152 -4.391 12.555 1 97 68 ILE B CA 1
ATOM 1681 C C . ILE B 1 68 ? 5.41 -3.557 12.773 1 97 68 ILE B C 1
ATOM 1683 O O . ILE B 1 68 ? 6.234 -3.877 13.633 1 97 68 ILE B O 1
ATOM 1687 N N . HIS B 1 69 ? 5.578 -2.572 11.898 1 96.19 69 HIS B N 1
ATOM 1688 C CA . HIS B 1 69 ? 6.695 -1.636 12 1 96.19 69 HIS B CA 1
ATOM 1689 C C . HIS B 1 69 ? 6.219 -0.197 11.828 1 96.19 69 HIS B C 1
ATOM 1691 O O . HIS B 1 69 ? 5.52 0.12 10.867 1 96.19 69 HIS B O 1
ATOM 1697 N N . LEU B 1 70 ? 6.629 0.629 12.859 1 96.44 70 LEU B N 1
ATOM 1698 C CA . LEU B 1 70 ? 6.359 2.061 12.781 1 96.44 70 LEU B CA 1
ATOM 1699 C C . LEU B 1 70 ? 7.648 2.865 12.883 1 96.44 70 LEU B C 1
ATOM 1701 O O . LEU B 1 70 ? 8.523 2.541 13.695 1 96.44 70 LEU B O 1
ATOM 1705 N N . HIS B 1 71 ? 7.766 3.791 11.992 1 95.19 71 HIS B N 1
ATOM 1706 C CA . HIS B 1 71 ? 8.906 4.703 11.992 1 95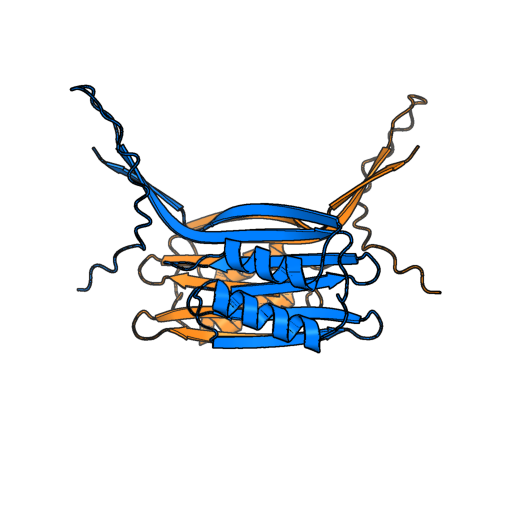.19 71 HIS B CA 1
ATOM 1707 C C . HIS B 1 71 ? 8.453 6.145 12.219 1 95.19 71 HIS B C 1
ATOM 1709 O O . HIS B 1 71 ? 7.516 6.617 11.57 1 95.19 71 HIS B O 1
ATOM 1715 N N . HIS B 1 72 ? 9.094 6.711 13.164 1 95.12 72 HIS B N 1
ATOM 1716 C CA . HIS B 1 72 ? 8.82 8.109 13.484 1 95.12 72 HIS B CA 1
ATOM 1717 C C . HIS B 1 72 ? 9.867 9.031 12.867 1 95.12 72 HIS B C 1
ATOM 1719 O O . HIS B 1 72 ? 11.062 8.859 13.102 1 95.12 72 HIS B O 1
ATOM 1725 N N . PHE B 1 73 ? 9.32 9.984 12.086 1 92.5 73 PHE B N 1
ATOM 1726 C CA . PHE B 1 73 ? 10.234 10.93 11.453 1 92.5 73 PHE B CA 1
ATOM 1727 C C . PHE B 1 73 ? 10.492 12.125 12.367 1 92.5 73 PHE B C 1
ATOM 1729 O O . PHE B 1 73 ? 9.562 12.648 12.984 1 92.5 73 PHE B O 1
ATOM 1736 N N . THR B 1 74 ? 11.727 12.508 12.539 1 89.25 74 THR B N 1
ATOM 1737 C CA . THR B 1 74 ? 12.133 13.711 13.242 1 89.25 74 THR B CA 1
ATOM 1738 C C . THR B 1 74 ? 12.789 14.703 12.289 1 89.25 74 THR B C 1
ATOM 1740 O O . THR B 1 74 ? 13.547 14.305 11.398 1 89.25 74 THR B O 1
ATOM 1743 N N . PRO B 1 75 ? 12.414 16 12.43 1 87.81 75 PRO B N 1
ATOM 1744 C CA . PRO B 1 75 ? 11.664 16.672 13.492 1 87.81 75 PRO B CA 1
ATOM 1745 C C . PRO B 1 75 ? 10.188 16.859 13.141 1 87.81 75 PRO B C 1
ATOM 1747 O O . PRO B 1 75 ? 9.398 17.281 13.992 1 87.81 75 PRO B O 1
ATOM 1750 N N . ASN B 1 76 ? 9.695 16.516 11.984 1 84 76 ASN B N 1
ATOM 1751 C CA . ASN B 1 76 ? 8.367 16.875 11.508 1 84 76 ASN B CA 1
ATOM 1752 C C . ASN B 1 76 ? 7.281 16.031 12.172 1 84 76 ASN B C 1
ATOM 1754 O O . ASN B 1 76 ? 6.102 16.391 12.125 1 84 76 ASN B O 1
ATOM 1758 N N . GLY B 1 77 ? 7.656 14.93 12.773 1 92.75 77 GLY B N 1
ATOM 1759 C CA . GLY B 1 77 ? 6.727 14.133 13.562 1 92.75 77 GLY B CA 1
ATOM 1760 C C . GLY B 1 77 ? 5.93 13.141 12.727 1 92.75 77 GLY B C 1
ATOM 1761 O O . GLY B 1 77 ? 5.043 12.461 13.25 1 92.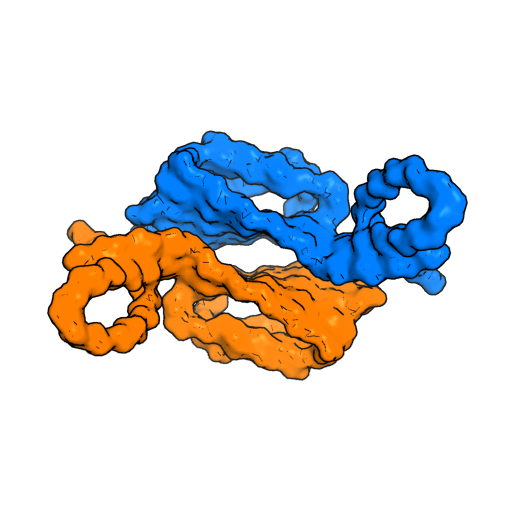75 77 GLY B O 1
ATOM 1762 N N . GLY B 1 78 ? 6.195 13.125 11.43 1 96.5 78 GLY B N 1
ATOM 1763 C CA . GLY B 1 78 ? 5.5 12.18 10.578 1 96.5 78 GLY B CA 1
ATOM 1764 C C . GLY B 1 78 ? 5.723 10.734 10.977 1 96.5 78 GLY B C 1
ATOM 1765 O O . GLY B 1 78 ? 6.711 10.414 11.641 1 96.5 78 GLY B O 1
ATOM 1766 N N . ILE B 1 79 ? 4.754 9.883 10.641 1 97.44 79 ILE B N 1
ATOM 1767 C CA . ILE B 1 79 ? 4.852 8.453 10.914 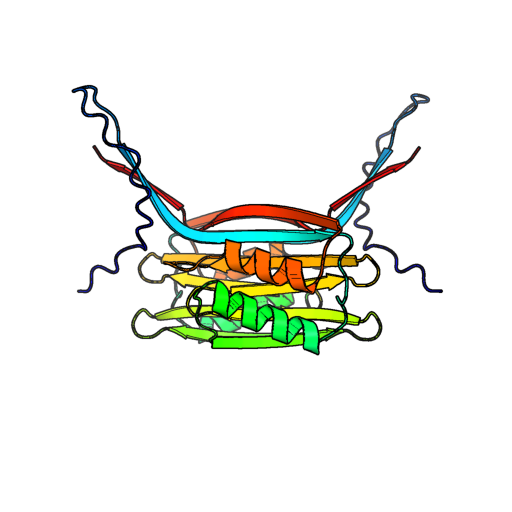1 97.44 79 ILE B CA 1
ATOM 1768 C C . ILE B 1 79 ? 4.688 7.668 9.617 1 97.44 79 ILE B C 1
ATOM 1770 O O . ILE B 1 79 ? 3.799 7.961 8.812 1 97.44 79 ILE B O 1
ATOM 1774 N N . SER B 1 80 ? 5.609 6.801 9.344 1 97.31 80 SER B N 1
ATOM 1775 C CA . SER B 1 80 ? 5.43 5.73 8.359 1 97.31 80 SER B CA 1
ATOM 1776 C C . SER B 1 80 ? 5.332 4.371 9.039 1 97.31 80 SER B C 1
ATOM 1778 O O . SER B 1 80 ? 6.164 4.031 9.891 1 97.31 80 SER B O 1
ATOM 1780 N N . GLY B 1 81 ? 4.254 3.646 8.727 1 96.44 81 GLY B N 1
ATOM 1781 C CA . GLY B 1 81 ? 4.035 2.365 9.383 1 96.44 81 GLY B CA 1
ATOM 1782 C C . GLY B 1 81 ? 3.404 1.331 8.469 1 96.44 81 GLY B C 1
ATOM 1783 O O . GLY B 1 81 ? 2.729 1.682 7.496 1 96.44 81 GLY B O 1
ATOM 1784 N N . VAL B 1 82 ? 3.705 0.088 8.82 1 97.94 82 VAL B N 1
ATOM 1785 C CA . VAL B 1 82 ? 3.08 -1.005 8.086 1 97.94 82 VAL B CA 1
ATOM 1786 C C . VAL B 1 82 ? 2.766 -2.156 9.039 1 97.94 82 VAL B C 1
ATOM 1788 O O . VAL B 1 82 ? 3.566 -2.48 9.914 1 97.94 82 VAL B O 1
ATOM 1791 N N . ALA B 1 83 ? 1.637 -2.705 8.875 1 98.25 83 ALA B N 1
ATOM 1792 C CA . ALA B 1 83 ? 1.265 -4.004 9.43 1 98.25 83 ALA B CA 1
ATOM 1793 C C . ALA B 1 83 ? 1.174 -5.062 8.328 1 98.25 83 ALA B C 1
ATOM 1795 O O . ALA B 1 83 ? 0.298 -4.996 7.465 1 98.25 83 ALA B O 1
ATOM 1796 N N . VAL B 1 84 ? 2.096 -5.973 8.383 1 97.06 84 VAL B N 1
ATOM 1797 C CA . VAL B 1 84 ? 2.025 -7.117 7.48 1 97.06 84 VAL B CA 1
ATOM 1798 C C . VAL B 1 84 ? 1.056 -8.156 8.039 1 97.06 84 VAL B C 1
ATOM 1800 O O . VAL B 1 84 ? 1.166 -8.555 9.195 1 97.06 84 VAL B O 1
ATOM 1803 N N . LEU B 1 85 ? 0.129 -8.57 7.164 1 97.62 85 LEU B N 1
ATOM 1804 C CA . LEU B 1 85 ? -0.925 -9.5 7.559 1 97.62 85 LEU B CA 1
ATOM 1805 C C . LEU B 1 85 ? -0.815 -10.805 6.777 1 97.62 85 LEU B C 1
ATOM 1807 O O . LEU B 1 85 ? -0.157 -10.859 5.738 1 97.62 85 LEU B O 1
ATOM 1811 N N . ALA B 1 86 ? -1.457 -11.852 7.324 1 94.75 86 ALA B N 1
ATOM 1812 C CA . ALA B 1 86 ? -1.651 -13.039 6.496 1 94.75 86 ALA B CA 1
ATOM 1813 C C . ALA B 1 86 ? -2.484 -12.711 5.258 1 94.75 86 ALA B C 1
ATOM 1815 O O . ALA B 1 86 ? -2.312 -13.336 4.207 1 94.75 86 ALA B O 1
ATOM 1816 N N . GLU B 1 87 ? -3.299 -11.672 5.371 1 94.12 87 GLU B N 1
ATOM 1817 C CA . GLU B 1 87 ? -4.211 -11.242 4.312 1 94.12 87 GLU B CA 1
ATOM 1818 C C . GLU B 1 87 ? -3.672 -10.016 3.588 1 94.12 87 GLU B C 1
ATOM 1820 O O . GLU B 1 87 ? -4.445 -9.211 3.057 1 94.12 87 GLU B O 1
ATOM 1825 N N . SER B 1 88 ? -2.414 -9.773 3.609 1 96.44 88 SER B N 1
ATOM 1826 C CA . SER B 1 88 ? -1.724 -8.719 2.877 1 96.44 88 SER B CA 1
ATOM 1827 C C . SER B 1 88 ? -1.191 -7.645 3.822 1 96.44 88 SER B C 1
ATOM 1829 O O . SER B 1 88 ? -0.218 -7.871 4.543 1 96.44 88 SER B O 1
ATOM 1831 N N . HIS B 1 89 ? -1.861 -6.352 3.865 1 98.06 89 HIS B N 1
ATOM 1832 C CA . HIS B 1 89 ? -1.203 -5.391 4.742 1 98.06 89 HIS B CA 1
ATOM 1833 C C . HIS B 1 89 ? -2.102 -4.188 5.012 1 98.06 89 HIS B C 1
ATOM 1835 O O . HIS B 1 89 ? -3.105 -3.99 4.32 1 98.06 89 HIS B O 1
ATOM 1841 N N . ILE B 1 90 ? -1.771 -3.449 6.066 1 98.62 90 ILE B N 1
ATOM 1842 C CA . ILE B 1 90 ? -2.172 -2.062 6.281 1 98.62 90 ILE B CA 1
ATOM 1843 C C . ILE B 1 90 ? -0.935 -1.171 6.348 1 98.62 90 ILE B C 1
ATOM 1845 O O . ILE B 1 90 ? 0.046 -1.507 7.016 1 98.62 90 ILE B O 1
ATOM 1849 N N . SER B 1 91 ? -0.924 -0.045 5.598 1 98.56 91 SER B N 1
ATOM 1850 C CA . SER B 1 91 ? 0.146 0.937 5.734 1 98.56 91 SER B CA 1
ATOM 1851 C C . SER B 1 91 ? -0.407 2.314 6.082 1 98.56 91 SER B C 1
ATOM 1853 O O . SER B 1 91 ? -1.592 2.584 5.875 1 98.56 91 SER B O 1
ATOM 1855 N N . VAL B 1 92 ? 0.486 3.129 6.668 1 98.62 92 VAL B N 1
ATOM 1856 C CA . VAL B 1 92 ? 0.13 4.512 6.961 1 98.62 92 VAL B CA 1
ATOM 1857 C C . VAL B 1 92 ? 1.336 5.418 6.727 1 98.62 92 VAL B C 1
ATOM 1859 O O . VAL B 1 92 ? 2.471 5.047 7.039 1 98.62 92 VAL B O 1
ATOM 1862 N N . HIS B 1 93 ? 1.117 6.582 6.207 1 98.06 93 HIS B N 1
ATOM 1863 C CA . HIS B 1 93 ? 2.037 7.711 6.133 1 98.06 93 HIS B CA 1
ATOM 1864 C C . HIS B 1 93 ? 1.343 9.008 6.531 1 98.06 93 HIS B C 1
ATOM 1866 O O . HIS B 1 93 ? 0.293 9.352 5.98 1 98.06 93 HIS B O 1
ATOM 1872 N N . THR B 1 94 ? 1.929 9.695 7.527 1 98.19 94 THR B N 1
ATOM 1873 C CA . THR B 1 94 ? 1.227 10.867 8.039 1 98.19 94 THR B CA 1
ATOM 1874 C C . THR B 1 94 ? 2.039 12.133 7.789 1 98.19 94 THR B C 1
ATOM 1876 O O . THR B 1 94 ? 3.27 12.086 7.73 1 98.19 94 THR B O 1
ATOM 1879 N N . TRP B 1 95 ? 1.339 13.164 7.523 1 96.56 95 TRP B N 1
ATOM 1880 C CA . TRP B 1 95 ? 1.818 14.539 7.488 1 96.56 95 TRP B CA 1
ATOM 1881 C C . TRP B 1 95 ? 1.081 15.398 8.508 1 96.56 95 TRP B C 1
ATOM 1883 O O . TRP B 1 95 ? 0.178 16.156 8.148 1 96.56 95 TRP B O 1
ATOM 1893 N N . PRO B 1 96 ? 1.574 15.344 9.742 1 97.5 96 PRO B N 1
ATOM 1894 C CA . PRO B 1 96 ? 0.852 16 10.828 1 97.5 96 PRO B CA 1
ATOM 1895 C C . PRO B 1 96 ? 0.66 17.5 10.578 1 97.5 96 PRO B C 1
ATOM 1897 O O . PRO B 1 96 ? -0.375 18.062 10.945 1 97.5 96 PRO B O 1
ATOM 1900 N N . GLU B 1 97 ? 1.612 18.156 9.953 1 94.5 97 GLU B N 1
ATOM 1901 C CA . GLU B 1 97 ? 1.552 19.594 9.695 1 94.5 97 GLU B CA 1
ATOM 1902 C C . GLU B 1 97 ? 0.377 19.938 8.789 1 94.5 97 GLU B C 1
ATOM 1904 O O . GLU B 1 97 ? -0.089 21.078 8.781 1 94.5 97 GLU B O 1
ATOM 1909 N N . TYR B 1 98 ? -0.146 18.984 8.055 1 94.81 98 TYR B N 1
ATOM 1910 C CA . TYR B 1 98 ? -1.257 19.234 7.145 1 94.81 98 TYR B CA 1
ATOM 1911 C C . TYR B 1 98 ? -2.518 18.516 7.613 1 94.81 98 TYR B C 1
ATOM 1913 O O . TYR B 1 98 ? -3.547 18.547 6.938 1 94.81 98 TYR B O 1
ATOM 1921 N N . GLY B 1 99 ? -2.379 17.812 8.727 1 97.62 99 GLY B N 1
ATOM 1922 C CA . GLY B 1 99 ? -3.506 17.016 9.188 1 97.62 99 GLY B CA 1
ATOM 1923 C C . GLY B 1 99 ? -3.889 15.922 8.219 1 97.62 99 GLY B C 1
ATOM 1924 O O . GLY B 1 99 ? -5.07 15.586 8.078 1 97.62 99 GLY B O 1
ATOM 1925 N N . PHE B 1 100 ? -2.904 15.43 7.473 1 98.06 100 PHE B N 1
ATOM 1926 C CA . PHE B 1 100 ? -3.154 14.461 6.41 1 98.06 100 PHE B CA 1
ATOM 1927 C C . PHE B 1 100 ? -2.557 13.109 6.766 1 98.06 100 PHE B C 1
ATOM 1929 O O . PHE B 1 100 ? -1.439 13.031 7.281 1 98.06 100 PHE B O 1
ATOM 1936 N N . ALA B 1 101 ? -3.332 12.016 6.547 1 98.75 101 ALA B N 1
ATOM 1937 C CA . ALA B 1 101 ? -2.85 10.641 6.656 1 98.75 101 ALA B CA 1
ATOM 1938 C C . ALA B 1 101 ? -3.303 9.805 5.465 1 98.75 101 ALA B C 1
ATOM 1940 O O . ALA B 1 101 ? -4.469 9.859 5.066 1 98.75 101 ALA B O 1
ATOM 1941 N N . ALA B 1 102 ? -2.338 9.188 4.875 1 98.5 102 ALA B N 1
ATOM 1942 C CA . ALA B 1 102 ? -2.619 8.234 3.807 1 98.5 102 ALA B CA 1
ATOM 1943 C C . ALA B 1 102 ? -2.568 6.797 4.328 1 98.5 102 ALA B C 1
ATOM 1945 O O . ALA B 1 102 ? -1.523 6.336 4.789 1 98.5 102 ALA B O 1
ATOM 1946 N N . PHE B 1 103 ? -3.678 6.055 4.289 1 98.75 103 PHE B N 1
ATOM 1947 C CA . PHE B 1 103 ? -3.744 4.645 4.652 1 98.75 103 PHE B CA 1
ATOM 1948 C C . PHE B 1 103 ? -3.959 3.777 3.416 1 98.75 103 PHE B C 1
ATOM 1950 O O . PHE B 1 103 ? -4.711 4.148 2.512 1 98.75 103 PHE B O 1
ATOM 1957 N N . ASP B 1 104 ? -3.322 2.652 3.393 1 98 104 ASP B N 1
ATOM 1958 C CA . ASP B 1 104 ? -3.625 1.563 2.471 1 98 104 ASP B CA 1
ATOM 1959 C C . ASP B 1 104 ? -4.078 0.314 3.225 1 98 104 ASP B C 1
ATOM 1961 O O . ASP B 1 104 ? -3.371 -0.169 4.113 1 98 104 ASP B O 1
ATOM 1965 N N . ILE B 1 105 ? -5.18 -0.143 2.83 1 98.56 105 ILE B N 1
ATOM 1966 C CA . ILE B 1 105 ? -5.715 -1.367 3.418 1 98.56 105 ILE B CA 1
ATOM 1967 C C . ILE B 1 105 ? -5.977 -2.395 2.318 1 98.56 105 ILE B C 1
ATOM 1969 O O . ILE B 1 105 ? -6.945 -2.275 1.566 1 98.56 105 ILE B O 1
ATOM 1973 N N . PHE B 1 106 ? -5.074 -3.357 2.186 1 98.5 106 PHE B N 1
ATOM 1974 C CA . PHE B 1 106 ? -5.184 -4.461 1.238 1 98.5 106 PHE B CA 1
ATOM 1975 C C . PHE B 1 106 ? -5.438 -5.773 1.965 1 98.5 106 PHE B C 1
ATOM 1977 O O . PHE B 1 106 ? -4.617 -6.207 2.777 1 98.5 106 PHE B O 1
ATOM 1984 N N . MET B 1 107 ? -6.594 -6.395 1.683 1 97.81 107 MET B N 1
ATOM 1985 C CA . MET B 1 107 ? -6.922 -7.637 2.381 1 97.81 107 MET B CA 1
ATOM 1986 C C . MET B 1 107 ? -7.566 -8.641 1.432 1 97.81 107 MET B C 1
ATOM 1988 O O . MET B 1 107 ? -8.32 -8.258 0.532 1 97.81 107 MET B O 1
ATOM 1992 N N . CYS B 1 108 ? -7.316 -9.859 1.701 1 95.25 108 CYS B N 1
ATOM 1993 C CA . CYS B 1 108 ? -7.895 -10.961 0.936 1 95.25 108 CYS B CA 1
ATOM 1994 C C . CYS B 1 108 ? -8.781 -11.828 1.816 1 95.25 108 CYS B C 1
ATOM 1996 O O . CYS B 1 108 ? -8.875 -11.602 3.025 1 95.25 108 CYS B O 1
ATOM 1998 N N . GLY B 1 109 ? -9.477 -12.711 1.197 1 92.12 109 GLY B N 1
ATOM 1999 C CA . GLY B 1 109 ? -10.266 -13.688 1.926 1 92.12 109 GLY B CA 1
ATOM 2000 C C . GLY B 1 109 ? -11.484 -13.094 2.607 1 92.12 109 GLY B C 1
ATOM 2001 O O . GLY B 1 109 ? -12.203 -12.297 2.01 1 92.12 109 GLY B O 1
ATOM 2002 N N . ASP B 1 110 ? -11.703 -13.516 3.885 1 92.94 110 ASP B N 1
ATOM 2003 C CA . ASP B 1 110 ? -12.945 -13.188 4.586 1 92.94 110 ASP B CA 1
ATOM 2004 C C . ASP B 1 110 ? -12.758 -11.977 5.496 1 92.94 110 ASP B C 1
ATOM 2006 O O . ASP B 1 110 ? -13.648 -11.633 6.27 1 92.94 110 ASP B O 1
ATOM 2010 N N . SER B 1 111 ? -11.664 -11.328 5.32 1 96.12 111 SER B N 1
ATOM 2011 C CA . SER B 1 111 ? -11.414 -10.148 6.148 1 96.12 111 SER B CA 1
ATOM 2012 C C . SER B 1 111 ? -12.383 -9.016 5.801 1 96.12 111 SER B C 1
ATOM 2014 O O . SER B 1 111 ? -13.039 -9.055 4.762 1 96.12 111 SER B O 1
ATOM 2016 N N . LYS B 1 112 ? -12.461 -8.047 6.758 1 97.25 112 LYS B N 1
ATOM 2017 C CA . LYS B 1 112 ? -13.398 -6.93 6.625 1 97.25 112 LYS B CA 1
ATOM 2018 C C . LYS B 1 112 ? -12.664 -5.594 6.613 1 97.25 112 LYS B C 1
ATOM 2020 O O . LYS B 1 112 ? -12.695 -4.852 7.598 1 97.25 112 LYS B O 1
ATOM 2025 N N . PRO B 1 113 ? -12.133 -5.242 5.422 1 98 113 PRO B N 1
ATOM 2026 C CA . PRO B 1 113 ? -11.297 -4.039 5.359 1 98 113 PRO B CA 1
ATOM 2027 C C . PRO B 1 113 ? -12.047 -2.779 5.793 1 98 113 PRO B C 1
ATOM 2029 O O . PRO B 1 113 ? -11.453 -1.86 6.355 1 98 113 PRO B O 1
ATOM 2032 N N . ASN B 1 114 ? -13.367 -2.729 5.625 1 98 114 ASN B N 1
ATOM 2033 C CA . ASN B 1 114 ? -14.141 -1.546 5.988 1 98 114 ASN B CA 1
ATOM 2034 C C . ASN B 1 114 ? -14.172 -1.338 7.5 1 98 114 ASN B C 1
ATOM 2036 O O . ASN B 1 114 ? -14.219 -0.202 7.973 1 98 114 ASN B O 1
ATOM 2040 N N . LYS B 1 115 ? -14.102 -2.383 8.18 1 98.69 115 LYS B N 1
ATOM 2041 C CA . LYS B 1 115 ? -14.078 -2.279 9.633 1 98.69 115 LYS B CA 1
ATOM 2042 C C . LYS B 1 115 ? -12.781 -1.642 10.125 1 98.69 115 LYS B C 1
ATOM 2044 O O . LYS B 1 115 ? -12.773 -0.933 11.133 1 98.69 115 LYS B O 1
ATOM 2049 N N . ALA B 1 116 ? -11.695 -1.894 9.414 1 98.75 116 ALA B N 1
ATOM 2050 C CA . ALA B 1 116 ? -10.438 -1.23 9.742 1 98.75 116 ALA B CA 1
ATOM 2051 C C . ALA B 1 116 ? -10.562 0.285 9.609 1 98.75 116 ALA B C 1
ATOM 2053 O O . ALA B 1 116 ? -10.086 1.03 10.469 1 98.75 116 ALA B O 1
ATOM 2054 N N . ILE B 1 117 ? -11.242 0.724 8.602 1 98.69 117 ILE B N 1
ATOM 2055 C CA . ILE B 1 117 ? -11.414 2.152 8.367 1 98.69 117 ILE B CA 1
ATOM 2056 C C . ILE B 1 117 ? -12.188 2.773 9.531 1 98.69 117 ILE B C 1
ATOM 2058 O O . ILE B 1 117 ? -11.828 3.844 10.023 1 98.69 117 ILE B O 1
ATOM 2062 N N . GLU B 1 118 ? -13.211 2.078 9.961 1 98.75 118 GLU B N 1
ATOM 2063 C CA . GLU B 1 118 ? -14.031 2.574 11.07 1 98.75 118 GLU B CA 1
ATOM 2064 C C . GLU B 1 118 ? -13.195 2.777 12.328 1 98.75 118 GLU B C 1
ATOM 2066 O O . GLU B 1 118 ? -13.328 3.797 13.008 1 98.75 118 GLU B O 1
ATOM 2071 N N . VAL B 1 119 ? -12.398 1.843 12.562 1 98.88 119 VAL B N 1
ATOM 2072 C CA . VAL B 1 119 ? -11.539 1.92 13.742 1 98.88 119 VAL B CA 1
ATOM 2073 C C . VAL B 1 119 ? -10.586 3.109 13.617 1 98.88 119 VAL B C 1
ATOM 2075 O O . VAL B 1 119 ? -10.469 3.918 14.539 1 98.88 119 VAL B O 1
ATOM 2078 N N . LEU B 1 120 ? -9.938 3.25 12.484 1 98.88 120 LEU B N 1
ATOM 2079 C CA . LEU B 1 120 ? -8.977 4.324 12.273 1 98.88 120 LEU B CA 1
ATOM 2080 C C . LEU B 1 120 ? -9.656 5.688 12.367 1 98.88 120 LEU B C 1
ATOM 2082 O O . LEU B 1 120 ? -9.102 6.621 12.953 1 98.88 120 LEU B O 1
ATOM 2086 N N . GLU B 1 121 ? -10.891 5.77 11.891 1 98.81 121 GLU B N 1
ATOM 2087 C CA . GLU B 1 121 ? -11.656 7.012 11.977 1 98.81 121 GLU B CA 1
ATOM 2088 C C . GLU B 1 121 ? -11.922 7.398 13.43 1 98.81 121 GLU B C 1
ATOM 2090 O O . GLU B 1 121 ? -11.898 8.586 13.773 1 98.81 121 GLU B O 1
ATOM 2095 N N . SER B 1 122 ? -12.195 6.438 14.195 1 98.81 122 SER B N 1
ATOM 2096 C CA . SER B 1 122 ? -12.539 6.711 15.586 1 98.81 122 SER B CA 1
ATOM 2097 C C . SER B 1 122 ? -11.344 7.25 16.359 1 98.81 122 SER B C 1
ATOM 2099 O O . SER B 1 122 ? -11.5 8.023 17.297 1 98.81 122 SER B O 1
ATOM 2101 N N . TYR B 1 123 ? -10.164 6.875 15.969 1 98.81 123 TYR B N 1
ATOM 2102 C CA . TYR B 1 123 ? -8.969 7.305 16.672 1 98.81 123 TYR B CA 1
ATOM 2103 C C . TYR B 1 123 ? -8.5 8.664 16.172 1 98.81 123 TYR B C 1
ATOM 2105 O O . TYR B 1 123 ? -8.086 9.516 16.953 1 98.81 123 TYR B O 1
ATOM 2113 N N . PHE B 1 124 ? -8.594 8.898 14.859 1 98.88 124 PHE B N 1
ATOM 2114 C CA . PHE B 1 124 ? -7.922 10.062 14.297 1 98.88 124 PHE B CA 1
ATOM 2115 C C . PHE B 1 124 ? -8.93 11.141 13.914 1 98.88 124 PHE B C 1
ATOM 2117 O O . PHE B 1 124 ? -8.547 12.281 13.633 1 98.88 124 PHE B O 1
ATOM 2124 N N . LYS B 1 125 ? -10.125 10.891 13.852 1 98.69 125 LYS B N 1
ATOM 2125 C CA . LYS B 1 125 ? -11.258 11.805 13.727 1 98.69 125 LYS B CA 1
ATOM 2126 C C . LYS B 1 125 ? -11.039 12.797 12.586 1 98.69 125 LYS B C 1
ATOM 2128 O O . LYS B 1 125 ? -11.109 14.008 12.789 1 98.69 125 LYS B O 1
ATOM 2133 N N . PRO B 1 126 ? -10.883 12.281 11.398 1 98.81 126 PRO B N 1
ATOM 2134 C CA . PRO B 1 126 ? -10.719 13.195 10.266 1 98.81 126 PRO B CA 1
ATOM 2135 C C . PRO B 1 126 ? -11.969 14.016 9.977 1 98.81 126 PRO B C 1
ATOM 2137 O O . PRO B 1 126 ? -13.086 13.539 10.195 1 98.81 126 PRO B O 1
ATOM 2140 N N . LYS B 1 127 ? -11.734 15.203 9.43 1 98.56 127 LYS B N 1
ATOM 2141 C CA . LYS B 1 127 ? -12.852 16 8.945 1 98.56 127 LYS B CA 1
ATOM 2142 C C . LYS B 1 127 ? -13.43 15.43 7.652 1 98.56 127 LYS B C 1
ATOM 2144 O O . LYS B 1 127 ? -14.641 15.461 7.441 1 98.56 127 LYS B O 1
ATOM 2149 N N . THR B 1 128 ? -12.547 14.945 6.754 1 97.56 128 THR B N 1
ATOM 2150 C CA . THR B 1 128 ? -12.945 14.289 5.516 1 97.56 128 THR B CA 1
ATOM 2151 C C . THR B 1 128 ? -12.164 13 5.309 1 97.56 128 THR B C 1
ATOM 2153 O O . THR B 1 128 ? -10.969 12.938 5.613 1 97.56 128 THR B O 1
ATOM 2156 N N . ASN B 1 129 ? -12.844 12.031 4.848 1 97.44 129 ASN B N 1
ATOM 2157 C CA . ASN B 1 129 ? -12.297 10.719 4.504 1 97.44 129 ASN B CA 1
ATOM 2158 C C . ASN B 1 129 ? -12.602 10.344 3.057 1 97.44 129 ASN B C 1
ATOM 2160 O O . ASN B 1 129 ? -13.75 10.047 2.717 1 97.44 129 ASN B O 1
ATOM 2164 N N . ASN B 1 130 ? -11.555 10.383 2.174 1 96.81 130 ASN B N 1
ATOM 2165 C CA . ASN B 1 130 ? -11.703 9.922 0.798 1 96.81 130 ASN B CA 1
ATOM 2166 C C . ASN B 1 130 ? -11.242 8.477 0.637 1 96.81 130 ASN B C 1
ATOM 2168 O O . ASN B 1 130 ? -10.062 8.172 0.83 1 96.81 130 ASN B O 1
ATOM 2172 N N . VAL B 1 131 ? -12.18 7.574 0.266 1 97.38 131 VAL B N 1
ATOM 2173 C CA . VAL B 1 131 ? -11.867 6.156 0.14 1 97.38 131 VAL B CA 1
ATOM 2174 C C . VAL B 1 131 ? -12.031 5.719 -1.313 1 97.38 131 VAL B C 1
ATOM 2176 O O . VAL B 1 131 ? -13.086 5.914 -1.913 1 97.38 131 VAL B O 1
ATOM 2179 N N . SER B 1 132 ? -10.969 5.203 -1.87 1 95.88 132 SER B N 1
ATOM 2180 C CA . SER B 1 132 ? -11.016 4.527 -3.164 1 95.88 132 SER B CA 1
ATOM 2181 C C . SER B 1 132 ? -10.836 3.021 -3.012 1 95.88 132 SER B C 1
ATOM 2183 O O . SER B 1 132 ? -9.953 2.568 -2.279 1 95.88 132 SER B O 1
ATOM 2185 N N . LYS B 1 133 ? -11.68 2.297 -3.734 1 95 133 LYS B N 1
ATOM 2186 C CA . LYS B 1 133 ? -11.648 0.842 -3.627 1 95 133 LYS B CA 1
ATOM 2187 C C . LYS B 1 133 ? -11.234 0.2 -4.949 1 95 133 LYS B C 1
ATOM 2189 O O . LYS B 1 133 ? -11.719 0.599 -6.012 1 95 133 LYS B O 1
ATOM 2194 N N . PHE B 1 134 ? -10.336 -0.802 -4.77 1 93.19 134 PHE B N 1
ATOM 2195 C CA . PHE B 1 134 ? -9.852 -1.535 -5.93 1 93.19 134 PHE B CA 1
ATOM 2196 C C . PHE B 1 134 ? -9.836 -3.035 -5.66 1 93.19 134 PHE B C 1
ATOM 2198 O O . PHE B 1 134 ? -9.492 -3.469 -4.559 1 93.19 134 PHE B O 1
ATOM 2205 N N . ARG B 1 135 ? -10.18 -3.717 -6.758 1 93.75 135 ARG B N 1
ATOM 2206 C CA . ARG B 1 135 ? -9.953 -5.16 -6.723 1 93.75 135 ARG B CA 1
ATOM 2207 C C . ARG B 1 135 ? -8.609 -5.52 -7.34 1 93.75 135 ARG B C 1
ATOM 2209 O O . ARG B 1 135 ? -8.312 -5.129 -8.469 1 93.75 135 ARG B O 1
ATOM 2216 N N . ARG B 1 136 ? -7.844 -6.23 -6.613 1 95.81 136 ARG B N 1
ATOM 2217 C CA . ARG B 1 136 ? -6.562 -6.68 -7.141 1 95.81 136 ARG B CA 1
ATOM 2218 C C . ARG B 1 136 ? -6.668 -8.102 -7.695 1 95.81 136 ARG B C 1
ATOM 2220 O O . ARG B 1 136 ? -7.336 -8.953 -7.109 1 95.81 136 ARG B O 1
ATOM 2227 N N . GLY B 1 137 ? -5.961 -8.312 -8.844 1 95.56 137 GLY B N 1
ATOM 2228 C CA . GLY B 1 137 ? -5.961 -9.648 -9.43 1 95.56 137 GLY B CA 1
ATOM 2229 C C . GLY B 1 137 ? -7.324 -10.078 -9.93 1 95.56 137 GLY B C 1
ATOM 2230 O O . GLY B 1 137 ? -7.734 -11.219 -9.719 1 95.56 137 GLY B O 1
ATOM 2231 N N . GLU B 1 138 ? -7.992 -9.195 -10.562 1 92.62 138 GLU B N 1
ATOM 2232 C CA . GLU B 1 138 ? -9.336 -9.492 -11.039 1 92.62 138 GLU B CA 1
ATOM 2233 C C . GLU B 1 138 ? -9.297 -10.273 -12.352 1 92.62 138 GLU B C 1
ATOM 2235 O O . GLU B 1 138 ? -8.562 -9.906 -13.273 1 92.62 138 GLU B O 1
ATOM 2240 N N . VAL B 1 139 ? -9.992 -11.43 -12.375 1 89.19 139 VAL B N 1
ATOM 2241 C CA . VAL B 1 139 ? -10.172 -12.25 -13.57 1 89.19 139 VAL B CA 1
ATOM 2242 C C . VAL B 1 139 ? -11.656 -12.43 -13.852 1 89.19 139 VAL B C 1
ATOM 2244 O O . VAL B 1 139 ? -12.43 -12.781 -12.953 1 89.19 139 VAL B O 1
ATOM 2247 N N . VAL B 1 140 ? -11.992 -12.078 -15.172 1 84.25 140 VAL B N 1
ATOM 2248 C CA . VAL B 1 140 ? -13.375 -12.273 -15.578 1 84.25 140 VAL B CA 1
ATOM 2249 C C . VAL B 1 140 ? -13.5 -13.562 -16.391 1 84.25 140 VAL B C 1
ATOM 2251 O O . VAL B 1 140 ? -12.789 -13.75 -17.375 1 84.25 140 VAL B O 1
ATOM 2254 N N . GLU B 1 141 ? -14.25 -14.492 -15.867 1 79.62 141 GLU B N 1
ATOM 2255 C CA . GLU B 1 141 ? -14.5 -15.734 -16.594 1 79.62 141 GLU B CA 1
ATOM 2256 C C . GLU B 1 141 ? -15.938 -15.789 -17.109 1 79.62 141 GLU B C 1
ATOM 2258 O O . GLU B 1 141 ? -16.875 -15.492 -16.375 1 79.62 141 GLU B O 1
ATOM 2263 N N . VAL B 1 142 ? -15.984 -15.938 -18.531 1 72.38 142 VAL B N 1
ATOM 2264 C CA . VAL B 1 142 ? -17.297 -16.141 -19.125 1 72.38 142 VAL B CA 1
ATOM 2265 C C . VAL B 1 142 ? -17.734 -17.594 -18.938 1 72.38 142 VAL B C 1
ATOM 2267 O O . VAL B 1 142 ? -16.984 -18.516 -19.25 1 72.38 142 VAL B O 1
ATOM 2270 N N . VAL B 1 143 ? -18.766 -17.75 -18.094 1 67.5 143 VAL B N 1
ATOM 2271 C CA . VAL B 1 143 ? -19.297 -19.094 -17.922 1 67.5 143 VAL B CA 1
ATOM 2272 C C . VAL B 1 143 ? -20.375 -19.344 -18.969 1 67.5 143 VAL B C 1
ATOM 2274 O O . VAL B 1 143 ? -21.297 -18.547 -19.125 1 67.5 143 VAL B O 1
ATOM 2277 N N . ASN B 1 144 ? -20.062 -20.047 -19.969 1 56.94 144 ASN B N 1
ATOM 2278 C CA . ASN B 1 144 ? -21.062 -20.5 -20.922 1 56.94 144 ASN B CA 1
ATOM 2279 C C . ASN B 1 144 ? -22.016 -21.5 -20.281 1 56.94 144 ASN B C 1
ATOM 2281 O O . ASN B 1 144 ? -21.594 -22.344 -19.484 1 56.94 144 ASN B O 1
#

Sequence (288 aa):
MGSGKWPEHNNQICDNLHQDHFIQESVRYAGNHLIVDFWGASKLDCLETMEVAMREAVEKAKATLLHIHLHHFTPNGGISGVAVLAESHISVHTWPEYGFAAFDIFMCGDSKPNKAIEVLESYFKPKTNNVSKFRRGEVVEVVNMGSGKWPEHNNQICDNLHQDHFIQESVRYAGNHLIVDFWGASKLDCLETMEVAMREAVEKAKATLLHIHLHHFTPNGGISGVAVLAESHISVHTWPEYGFAAFDIFMCGDSKPNKAIEVLESYFKPKTNNVSKFRRGEVVEVVN

Nearest PDB structures (foldseek):
  1tlu-assembly1_B  TM=9.692E-01  e=1.836E-12  Thermotoga maritima
  1tmi-assembly1_B  TM=9.697E-01  e=3.635E-12  Thermotoga maritima
  1x7v-assembly3_C  TM=4.214E-01  e=2.128E-02  Pseudomonas aeruginosa
  8k5q-assembly1_A  TM=3.536E-01  e=1.358E+00  Salmonella enterica subsp. enterica serovar Typhimurium str. 14028S
  5m3m-assembly1_A  TM=2.061E-01  e=4.754E+00  Saccharomyces cerevisiae S288C

Organism: Francisella tularensis subsp. tularensis (strain SCHU S4 / Schu 4) (NCBI:txid177416)

Foldseek 3Di:
DDPPDQQQPPPCPVDPDDPPPPFDKGKGFFWKKKKKKFFQWPPQLPPVLVVVLQVVLCVQQVWAFDDKDWDADPPQSWIWIWTQTPFGIWIWTDRVVGLIIIIMDIGGDPTHNVSSVVSNCVRTVGPDMDMDMDTHGMDIDGDD/DDPPDQQQPPPPPDPPDDPPPPFDKGKGFFWKKKKKKFFQWPPQLPPVLVVVLQVVLCVQQVWAFDDKDWDADPPQSWIWIWTQTPFGIWIWTDRVVGLIIIIMDIGGHPTHNVSSVVSNCVSTVGPDMDMDMDTHGMDIDGDD

InterPro domains:
  IPR003826 S-adenosylmethionine decarboxylase family, prokaryotic [PF02675] (33-137)
  IPR003826 S-adenosylmethionine decarboxylase family, prokaryotic [PTHR33866] (26-138)
  IPR016067 S-adenosylmethionine decarboxylase, core [SSF56276] (29-141)
  IPR017716 S-adenosylmethionine decarboxylase proenzyme [MF_00464] (27-141)
  IPR017716 S-adenosylmethionine decarboxylase proenzyme [TIGR03330] (29-137)
  IPR042284 S-adenosylmethionine decarboxylase, N-terminal [G3DSA:3.30.360.110] (27-87)
  IPR042286 S-adenosylmethionine decarboxylase, C-terminal [G3DSA:3.30.160.750] (89-143)

Radius of gyration: 20.52 Å; Cα contacts (8 Å, |Δi|>4): 642; chains: 2; bounding box: 53×71×44 Å

pLDDT: mean 86.45, std 21.39, range [23.16, 98.88]